Protein AF-A0A022QR16-F1 (afdb_monomer)

Structure (mmCIF, N/CA/C/O backbone):
data_AF-A0A022QR16-F1
#
_entry.id   AF-A0A022QR16-F1
#
loop_
_atom_site.group_PDB
_atom_site.id
_atom_site.type_symbol
_atom_site.label_atom_id
_atom_site.label_alt_id
_atom_site.label_comp_id
_atom_site.label_asym_id
_atom_site.label_entity_id
_atom_site.label_seq_id
_atom_site.pdbx_PDB_ins_code
_atom_site.Cartn_x
_atom_site.Cartn_y
_atom_site.Cartn_z
_atom_site.occupancy
_atom_site.B_iso_or_equiv
_atom_site.auth_seq_id
_atom_site.auth_comp_id
_atom_site.auth_asym_id
_atom_site.auth_atom_id
_atom_site.pdbx_PDB_model_num
ATOM 1 N N . MET A 1 1 ? -3.792 -46.312 -9.771 1.00 45.91 1 MET A N 1
ATOM 2 C CA . MET A 1 1 ? -2.551 -47.107 -9.646 1.00 45.91 1 MET A CA 1
ATOM 3 C C . MET A 1 1 ? -2.390 -47.925 -10.908 1.00 45.91 1 MET A C 1
ATOM 5 O O . MET A 1 1 ? -3.399 -48.420 -11.391 1.00 45.91 1 MET A O 1
ATOM 9 N N . ALA A 1 2 ? -1.139 -48.070 -11.354 1.00 32.94 2 ALA A N 1
ATOM 10 C CA . ALA A 1 2 ? -0.688 -48.790 -12.549 1.00 32.94 2 ALA A CA 1
ATOM 11 C C . ALA A 1 2 ? -0.943 -48.014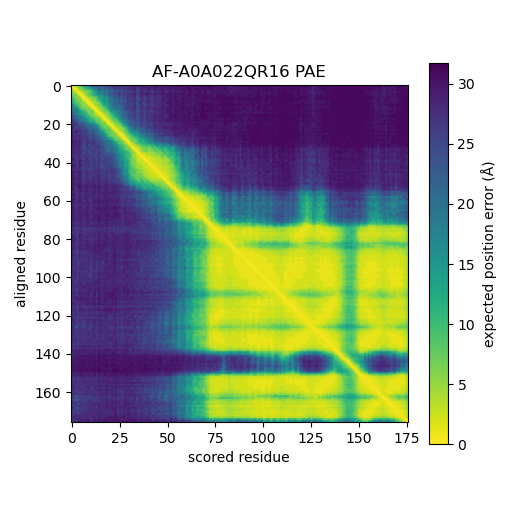 -13.871 1.00 32.94 2 ALA A C 1
ATOM 13 O O . ALA A 1 2 ? -1.994 -47.412 -14.036 1.00 32.94 2 ALA A O 1
ATOM 14 N N . CYS A 1 3 ? -0.006 -47.878 -14.811 1.00 37.59 3 CYS A N 1
ATOM 15 C CA . CYS A 1 3 ? 1.196 -48.672 -15.056 1.00 37.59 3 CYS A CA 1
ATOM 16 C C . CYS A 1 3 ? 2.357 -47.786 -15.530 1.00 37.59 3 CYS A C 1
ATOM 18 O O . CYS A 1 3 ? 2.254 -47.060 -16.516 1.00 37.59 3 CYS A O 1
ATOM 20 N N . TYR A 1 4 ? 3.480 -47.909 -14.828 1.00 40.81 4 TYR A N 1
ATOM 21 C CA . TYR A 1 4 ? 4.782 -47.317 -15.118 1.00 40.81 4 TYR A CA 1
ATOM 22 C C . TYR A 1 4 ? 5.634 -48.335 -15.902 1.00 40.81 4 TYR A C 1
ATOM 24 O O . TYR A 1 4 ? 6.745 -48.665 -15.506 1.00 40.81 4 TYR A O 1
ATOM 32 N N . GLU A 1 5 ? 5.096 -48.894 -16.992 1.00 45.62 5 GLU A N 1
ATOM 33 C CA . GLU A 1 5 ? 5.717 -50.019 -17.725 1.00 45.62 5 GLU A CA 1
ATOM 34 C C . GLU A 1 5 ? 5.792 -49.779 -19.242 1.00 45.62 5 GLU A C 1
ATOM 36 O O . GLU A 1 5 ? 5.557 -50.667 -20.053 1.00 45.62 5 GLU A O 1
ATOM 41 N N . SER A 1 6 ? 6.148 -48.559 -19.655 1.00 50.81 6 SER A N 1
ATOM 42 C CA . SER A 1 6 ? 6.262 -48.194 -21.081 1.00 50.81 6 SER A CA 1
ATOM 43 C C . SER A 1 6 ? 7.706 -48.077 -21.600 1.00 50.81 6 SER A C 1
ATOM 45 O O . SER A 1 6 ? 7.920 -47.498 -22.665 1.00 50.81 6 SER A O 1
ATOM 47 N N . VAL A 1 7 ? 8.714 -48.601 -20.890 1.00 47.22 7 VAL A N 1
ATOM 48 C CA . VAL A 1 7 ? 10.131 -48.423 -21.295 1.00 47.22 7 VAL A CA 1
ATOM 49 C C . VAL A 1 7 ? 10.903 -49.740 -21.479 1.00 47.22 7 VAL A C 1
ATOM 51 O O . VAL A 1 7 ? 12.027 -49.720 -21.964 1.00 47.22 7 VAL A O 1
ATOM 54 N N . VAL A 1 8 ? 10.304 -50.905 -21.200 1.00 44.53 8 VAL A N 1
ATOM 55 C CA . VAL A 1 8 ? 11.015 -52.204 -21.289 1.00 44.53 8 VAL A CA 1
ATOM 56 C C . VAL A 1 8 ? 10.704 -52.995 -22.575 1.00 44.53 8 VAL A C 1
ATOM 58 O O . VAL A 1 8 ? 11.471 -53.869 -22.957 1.00 44.53 8 VAL A O 1
ATOM 61 N N . ASN A 1 9 ? 9.680 -52.616 -23.349 1.00 42.66 9 ASN A N 1
ATOM 62 C CA . ASN A 1 9 ? 9.261 -53.356 -24.556 1.00 42.66 9 ASN A CA 1
ATOM 63 C C . ASN A 1 9 ? 9.801 -52.808 -25.895 1.00 42.66 9 ASN A C 1
ATOM 65 O O . ASN A 1 9 ? 9.165 -52.973 -26.930 1.00 42.66 9 ASN A O 1
ATOM 69 N N . LYS A 1 10 ? 10.979 -52.168 -25.910 1.00 45.69 10 LYS A N 1
ATOM 70 C CA . LYS A 1 10 ? 11.667 -51.762 -27.161 1.00 45.69 10 LYS A CA 1
ATOM 71 C C . LYS A 1 10 ? 13.041 -52.417 -27.374 1.00 45.69 10 LYS A C 1
ATOM 73 O O . LYS A 1 10 ? 13.798 -51.986 -28.233 1.00 45.69 10 LYS A O 1
ATOM 78 N N . LEU A 1 11 ? 13.357 -53.472 -26.620 1.00 41.75 11 LEU A N 1
ATOM 79 C CA . LEU A 1 11 ? 14.647 -54.181 -26.660 1.00 41.75 11 LEU A CA 1
ATOM 80 C C . LEU A 1 11 ? 14.587 -55.559 -27.351 1.00 41.75 11 LEU A C 1
ATOM 82 O O . LEU A 1 11 ? 15.388 -56.436 -27.043 1.00 41.75 11 LEU A O 1
ATOM 86 N N . GLN A 1 12 ? 13.656 -55.769 -28.288 1.00 42.75 12 GLN A N 1
ATOM 87 C CA . GLN A 1 12 ? 13.460 -57.076 -28.937 1.00 42.75 12 GLN A CA 1
ATOM 88 C C . GLN A 1 12 ? 13.365 -57.048 -30.470 1.00 42.75 12 GLN A C 1
ATOM 90 O O . GLN A 1 12 ? 12.695 -57.880 -31.067 1.00 42.75 12 GLN A O 1
ATOM 95 N N . GLU A 1 13 ? 14.117 -56.163 -31.123 1.00 44.25 13 GLU A N 1
ATOM 96 C CA . GLU A 1 13 ? 14.414 -56.292 -32.558 1.00 44.25 13 GLU A CA 1
ATOM 97 C C . GLU A 1 13 ? 15.933 -56.293 -32.773 1.00 44.25 13 GLU A C 1
ATOM 99 O O . GLU A 1 13 ? 16.526 -55.332 -33.254 1.00 44.25 13 GLU A O 1
ATOM 104 N N . MET A 1 14 ? 16.585 -57.382 -32.353 1.00 38.03 14 MET A N 1
ATOM 105 C CA . MET A 1 14 ? 17.924 -57.738 -32.827 1.00 38.03 14 MET A CA 1
ATOM 106 C C . MET A 1 14 ? 17.834 -59.066 -33.577 1.00 38.03 14 MET A C 1
ATOM 108 O O . MET A 1 14 ? 17.651 -60.119 -32.967 1.00 38.03 14 MET A O 1
ATOM 112 N N . GLU A 1 15 ? 17.952 -59.006 -34.903 1.00 46.53 15 GLU A N 1
ATOM 113 C CA . GLU A 1 15 ? 18.183 -60.176 -35.752 1.00 46.53 15 GLU A CA 1
ATOM 114 C C . GLU A 1 15 ? 19.643 -60.657 -35.622 1.00 46.53 15 GLU A C 1
ATOM 116 O O . GLU A 1 15 ? 20.555 -59.833 -35.488 1.00 46.53 15 GLU A O 1
ATOM 121 N N . PRO A 1 16 ? 19.909 -61.977 -35.657 1.00 39.84 16 PRO A N 1
ATOM 122 C CA . PRO A 1 16 ? 21.255 -62.501 -35.486 1.00 39.84 16 PRO A CA 1
ATOM 123 C C . PRO A 1 16 ? 22.048 -62.585 -36.801 1.00 39.84 16 PRO A C 1
ATOM 125 O O . PRO A 1 16 ? 21.608 -63.150 -37.796 1.00 39.84 16 PRO A O 1
ATOM 128 N N . LEU A 1 17 ? 23.272 -62.057 -36.719 1.00 36.81 17 LEU A N 1
ATOM 129 C CA . LEU A 1 17 ? 24.540 -62.487 -37.329 1.00 36.81 17 LEU A CA 1
ATOM 130 C C . LEU A 1 17 ? 24.491 -63.34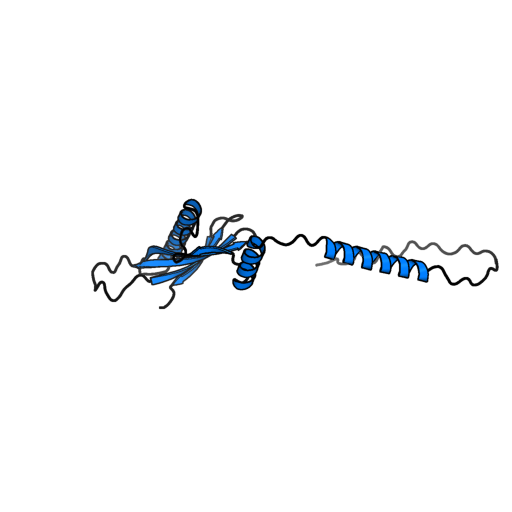0 -38.614 1.00 36.81 17 LEU A C 1
ATOM 132 O O . LEU A 1 17 ? 24.323 -64.559 -38.577 1.00 36.81 17 LEU A O 1
ATOM 136 N N . SER A 1 18 ? 24.865 -62.706 -39.730 1.00 45.72 18 SER A N 1
ATOM 137 C CA . SER A 1 18 ? 25.417 -63.374 -40.913 1.00 45.72 18 SER A CA 1
ATOM 138 C C . SER A 1 18 ? 26.947 -63.323 -40.873 1.00 45.72 18 SER A C 1
ATOM 140 O O . SER A 1 18 ? 27.554 -62.256 -40.977 1.00 45.72 18 SER A O 1
ATOM 142 N N . ASN A 1 19 ? 27.564 -64.496 -40.756 1.00 40.88 19 ASN A N 1
ATOM 143 C CA . ASN A 1 19 ? 29.002 -64.716 -40.887 1.00 40.88 19 ASN A CA 1
ATOM 144 C C . ASN A 1 19 ? 29.449 -64.506 -42.343 1.00 40.88 19 ASN A C 1
ATOM 146 O O . ASN A 1 19 ? 28.767 -64.991 -43.242 1.00 40.88 19 ASN A O 1
ATOM 150 N N . ASN A 1 20 ? 30.602 -63.859 -42.570 1.00 37.84 20 ASN A N 1
ATOM 151 C CA . ASN A 1 20 ? 31.685 -64.406 -43.404 1.00 37.84 20 ASN A CA 1
ATOM 152 C C . ASN A 1 20 ? 32.914 -63.478 -43.527 1.00 37.84 20 ASN A C 1
ATOM 154 O O . ASN A 1 20 ? 32.814 -62.302 -43.853 1.00 37.84 20 ASN A O 1
ATOM 158 N N . CYS A 1 21 ? 34.072 -64.125 -43.356 1.00 31.44 21 CYS A N 1
ATOM 159 C CA . CYS A 1 21 ? 35.349 -63.928 -44.054 1.00 31.44 21 CYS A CA 1
ATOM 160 C C . CYS A 1 21 ? 36.204 -62.669 -43.802 1.00 31.44 21 CYS A C 1
ATOM 162 O O . CYS A 1 21 ? 36.099 -61.646 -44.463 1.00 31.44 21 CYS A O 1
ATOM 164 N N . ALA A 1 22 ? 37.182 -62.870 -42.910 1.00 38.69 22 ALA A N 1
ATOM 165 C CA . ALA A 1 22 ? 38.617 -62.620 -43.091 1.00 38.69 22 ALA A CA 1
ATOM 166 C C . ALA A 1 22 ? 39.062 -61.531 -44.093 1.00 38.69 22 ALA A C 1
ATOM 168 O O . ALA A 1 22 ? 39.179 -61.767 -45.293 1.00 38.69 22 ALA A O 1
ATOM 169 N N . GLY A 1 23 ? 39.517 -60.406 -43.541 1.00 34.25 23 GLY A N 1
ATOM 170 C CA . GLY A 1 23 ? 40.408 -59.457 -44.202 1.00 34.25 23 GLY A CA 1
ATOM 171 C C . GLY A 1 23 ? 41.248 -58.727 -43.156 1.00 34.25 23 GLY A C 1
ATOM 172 O O . GLY A 1 23 ? 40.725 -57.942 -42.374 1.00 34.25 23 GLY A O 1
ATOM 173 N N . ARG A 1 24 ? 42.552 -59.023 -43.105 1.00 41.72 24 ARG A N 1
ATOM 174 C CA . ARG A 1 24 ? 43.561 -58.247 -42.361 1.00 41.72 24 ARG A CA 1
ATOM 175 C C . ARG A 1 24 ? 43.478 -56.770 -42.758 1.00 41.72 24 ARG A C 1
ATOM 177 O O . ARG A 1 24 ? 43.522 -56.513 -43.955 1.00 41.72 24 ARG A O 1
ATOM 184 N N . MET A 1 25 ? 43.542 -55.842 -41.798 1.00 31.86 25 MET A N 1
ATOM 185 C CA . MET A 1 25 ? 44.295 -54.585 -41.948 1.00 31.86 25 MET A CA 1
ATOM 186 C C . MET A 1 25 ? 44.459 -53.836 -40.610 1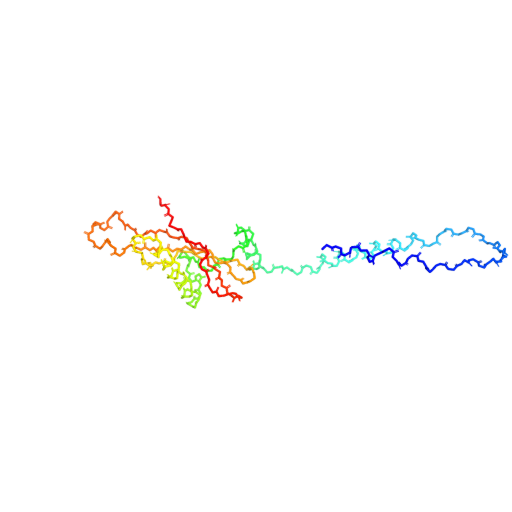.00 31.86 25 MET A C 1
ATOM 188 O O . MET A 1 25 ? 43.494 -53.405 -39.998 1.00 31.86 25 MET A O 1
ATOM 192 N N . ASN A 1 26 ? 45.722 -53.765 -40.183 1.00 37.41 26 ASN A N 1
ATOM 193 C CA . ASN A 1 26 ? 46.460 -52.673 -39.538 1.00 37.41 26 ASN A CA 1
ATOM 194 C C . ASN A 1 26 ? 45.785 -51.735 -38.516 1.00 37.41 26 ASN A C 1
ATOM 196 O O . ASN A 1 26 ? 44.825 -51.024 -38.792 1.00 37.41 26 ASN A O 1
ATOM 200 N N . LEU A 1 27 ? 46.459 -51.648 -37.362 1.00 43.44 27 LEU A N 1
ATOM 201 C CA . LEU A 1 27 ? 46.449 -50.526 -36.424 1.00 43.44 27 LEU A CA 1
ATOM 202 C C . LEU A 1 27 ? 46.547 -49.179 -37.166 1.00 43.44 27 LEU A C 1
ATOM 204 O O . LEU A 1 27 ? 47.537 -48.929 -37.851 1.00 43.44 27 LEU A O 1
ATOM 208 N N . THR A 1 28 ? 45.591 -48.287 -36.918 1.00 37.59 28 THR A N 1
ATOM 209 C CA . THR A 1 28 ? 45.809 -46.837 -37.004 1.00 37.59 28 THR A CA 1
ATOM 210 C C . THR A 1 28 ? 44.962 -46.187 -35.919 1.00 37.59 28 THR A C 1
ATOM 212 O O . THR A 1 28 ? 43.747 -46.056 -36.039 1.00 37.59 28 THR A O 1
ATOM 215 N N . VAL A 1 29 ? 45.611 -45.878 -34.800 1.00 49.31 29 VAL A N 1
ATOM 216 C CA . VAL A 1 29 ? 45.127 -44.881 -33.846 1.00 49.31 29 VAL A CA 1
ATOM 217 C C . VAL A 1 29 ? 45.441 -43.522 -34.477 1.00 49.31 29 VAL A C 1
ATOM 219 O O . VAL A 1 29 ? 46.519 -43.390 -35.043 1.00 49.31 29 VAL A O 1
ATOM 222 N N . GLU A 1 30 ? 44.508 -42.571 -34.363 1.00 53.19 30 GLU A N 1
ATOM 223 C CA . GLU A 1 30 ? 44.530 -41.155 -34.809 1.00 53.19 30 GLU A CA 1
ATOM 224 C C . GLU A 1 30 ? 43.528 -40.853 -35.936 1.00 53.19 30 GLU A C 1
ATOM 226 O O . GLU A 1 30 ? 43.742 -41.184 -37.101 1.00 53.19 30 GLU A O 1
ATOM 231 N N . PRO A 1 31 ? 42.358 -40.293 -35.554 1.00 47.88 31 PRO A N 1
ATOM 232 C CA . PRO A 1 31 ? 42.183 -38.841 -35.710 1.00 47.88 31 PRO A CA 1
ATOM 233 C C . PRO A 1 31 ? 41.364 -38.181 -34.573 1.00 47.88 31 PRO A C 1
ATOM 235 O O . PRO A 1 31 ? 40.635 -37.214 -34.800 1.00 47.88 31 PRO A O 1
ATOM 238 N N . ALA A 1 32 ? 41.396 -38.732 -33.353 1.00 51.25 32 ALA A N 1
ATOM 239 C CA . ALA A 1 32 ? 40.557 -38.256 -32.242 1.00 51.25 32 ALA A CA 1
ATOM 240 C C . ALA A 1 32 ? 41.142 -37.045 -31.484 1.00 51.25 32 ALA A C 1
ATOM 242 O O . ALA A 1 32 ? 40.385 -36.262 -30.911 1.00 51.25 32 ALA A O 1
ATOM 243 N N . VAL A 1 33 ? 42.469 -36.871 -31.490 1.00 49.38 33 VAL A N 1
ATOM 244 C CA . VAL A 1 33 ? 43.154 -35.810 -30.725 1.00 49.38 33 VAL A CA 1
ATOM 245 C C . VAL A 1 33 ? 42.989 -34.443 -31.400 1.00 49.38 33 VAL A C 1
ATOM 247 O O . VAL A 1 33 ? 42.587 -33.481 -30.747 1.00 49.38 33 VAL A O 1
ATOM 250 N N . ASP A 1 34 ? 43.144 -34.377 -32.725 1.00 52.78 34 ASP A N 1
ATOM 251 C CA . ASP A 1 34 ? 42.994 -33.129 -33.492 1.00 52.78 34 ASP A CA 1
ATOM 252 C C . ASP A 1 34 ? 41.570 -32.548 -33.432 1.00 52.78 34 ASP A C 1
ATOM 254 O O . ASP A 1 34 ? 41.370 -31.330 -33.444 1.00 52.78 34 ASP A O 1
ATOM 258 N N . GLN A 1 35 ? 40.556 -33.412 -33.321 1.00 54.03 35 GLN A N 1
ATOM 259 C CA . GLN A 1 35 ? 39.155 -32.992 -33.215 1.00 54.03 35 GLN A CA 1
ATOM 260 C C . GLN A 1 35 ? 38.819 -32.410 -31.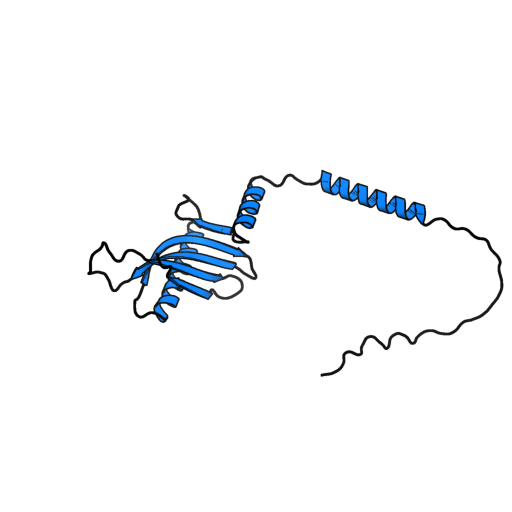833 1.00 54.03 35 GLN A C 1
ATOM 262 O O . GLN A 1 35 ? 38.027 -31.468 -31.740 1.00 54.03 35 GLN A O 1
ATOM 267 N N . LEU A 1 36 ? 39.454 -32.917 -30.770 1.00 55.47 36 LEU A N 1
ATOM 268 C CA . LEU A 1 36 ? 39.331 -32.392 -29.406 1.00 55.47 36 LEU A CA 1
ATOM 269 C C . LEU A 1 36 ? 40.023 -31.030 -29.264 1.00 55.47 36 LEU A C 1
ATOM 271 O O . LEU A 1 36 ? 39.423 -30.093 -28.733 1.00 55.47 36 LEU A O 1
ATOM 275 N N . GLU A 1 37 ? 41.226 -30.870 -29.819 1.00 58.28 37 GLU A N 1
ATOM 276 C CA . GLU A 1 37 ? 41.933 -29.584 -29.792 1.00 58.28 37 GLU A CA 1
ATOM 277 C C . GLU A 1 37 ? 41.212 -28.491 -30.596 1.00 58.28 37 GLU A C 1
ATOM 279 O O . GLU A 1 37 ? 41.152 -27.329 -30.175 1.00 58.28 37 GLU A O 1
ATOM 284 N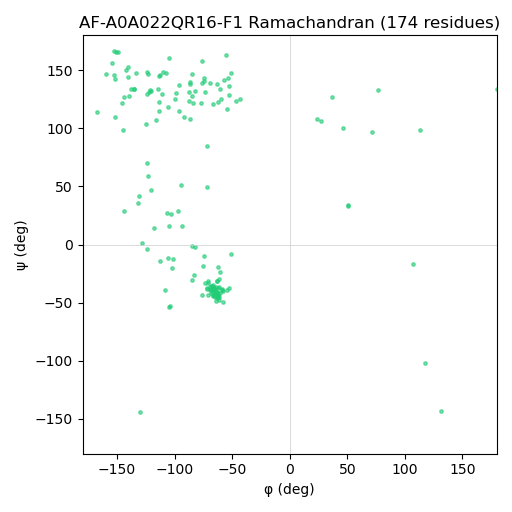 N . ALA A 1 38 ? 40.624 -28.843 -31.744 1.00 63.94 38 ALA A N 1
ATOM 285 C CA . ALA A 1 38 ? 39.831 -27.914 -32.545 1.00 63.94 38 ALA A CA 1
ATOM 286 C C . ALA A 1 38 ? 38.535 -27.489 -31.828 1.00 63.94 38 ALA A C 1
ATOM 288 O O . ALA A 1 38 ? 38.136 -26.322 -31.916 1.00 63.94 38 ALA A O 1
ATOM 289 N N . ALA A 1 39 ? 37.892 -28.401 -31.091 1.00 62.94 39 ALA A N 1
ATOM 290 C CA . ALA A 1 39 ? 36.705 -28.103 -30.291 1.00 62.94 39 ALA A CA 1
ATOM 291 C C . ALA A 1 39 ? 37.028 -27.199 -29.087 1.00 62.94 39 ALA A C 1
ATOM 293 O O . ALA A 1 39 ? 36.305 -26.232 -28.832 1.00 62.94 39 ALA A O 1
ATOM 294 N N . GLU A 1 40 ? 38.143 -27.439 -28.390 1.00 66.88 40 GLU A N 1
ATOM 295 C CA . GLU A 1 40 ? 38.590 -26.573 -27.293 1.00 66.88 40 GLU A CA 1
ATOM 296 C C . GLU A 1 40 ? 38.972 -25.170 -27.768 1.00 66.88 40 GLU A C 1
ATOM 298 O O . GLU A 1 40 ? 38.611 -24.179 -27.126 1.00 66.88 40 GLU A O 1
ATOM 303 N N . LYS A 1 41 ? 39.668 -25.058 -28.907 1.00 68.38 41 LYS A N 1
ATOM 304 C CA . LYS A 1 41 ? 40.013 -23.757 -29.499 1.00 68.38 41 LYS A CA 1
ATOM 305 C C . LYS A 1 41 ? 38.761 -22.977 -29.892 1.00 68.38 41 LYS A C 1
ATOM 307 O O . LYS A 1 41 ? 38.692 -21.789 -29.591 1.00 68.38 41 LYS A O 1
ATOM 312 N N . LYS A 1 42 ? 37.747 -23.633 -30.473 1.00 68.12 42 LYS A N 1
ATOM 313 C CA . LYS A 1 42 ? 36.449 -23.004 -30.778 1.00 68.12 42 LYS A CA 1
ATOM 314 C C . LYS A 1 42 ? 35.729 -22.524 -29.518 1.00 68.12 42 LYS A C 1
ATOM 316 O O . LYS A 1 42 ? 35.270 -21.389 -29.495 1.00 68.12 42 LYS A O 1
ATOM 321 N N . LYS A 1 43 ? 35.705 -23.328 -28.450 1.00 68.25 43 LYS A N 1
ATOM 322 C CA . LYS A 1 43 ? 35.067 -22.954 -27.176 1.00 68.25 43 LYS A CA 1
ATOM 323 C C . LYS A 1 43 ? 35.772 -21.771 -26.499 1.00 68.25 43 LYS A C 1
ATOM 325 O O . LYS A 1 43 ? 35.110 -20.855 -26.018 1.00 68.25 43 LYS A O 1
ATOM 330 N N . LYS A 1 44 ? 37.111 -21.741 -26.529 1.00 70.44 44 LYS A N 1
ATOM 331 C CA . LYS A 1 44 ? 37.916 -20.610 -26.031 1.00 70.44 44 LYS A CA 1
ATOM 332 C C . LYS A 1 44 ? 37.711 -19.342 -26.868 1.00 70.44 44 LYS A C 1
ATOM 334 O O . LYS A 1 44 ? 37.657 -18.253 -26.300 1.00 70.44 44 LYS A O 1
ATOM 339 N N . LEU A 1 45 ? 37.564 -19.472 -28.190 1.00 64.19 45 LEU A N 1
ATOM 340 C CA . LEU A 1 45 ? 37.249 -18.346 -29.076 1.00 64.19 45 LEU A CA 1
ATOM 341 C C . LEU A 1 45 ? 35.843 -17.791 -28.795 1.00 64.19 45 LEU A C 1
ATOM 343 O O . LEU A 1 45 ? 35.680 -16.583 -28.658 1.00 64.19 45 LEU A O 1
ATOM 347 N N . GLU A 1 46 ? 34.852 -18.668 -28.623 1.00 61.56 46 GLU A N 1
ATOM 348 C CA . GLU A 1 46 ? 33.459 -18.294 -28.356 1.00 61.56 46 GLU A CA 1
ATOM 349 C C . GLU A 1 46 ? 33.292 -17.636 -26.971 1.00 61.56 46 GLU A C 1
ATOM 351 O O . GLU A 1 46 ? 32.559 -16.657 -26.817 1.00 61.56 46 GLU A O 1
ATOM 356 N N . GLU A 1 47 ? 34.014 -18.109 -25.949 1.00 60.38 47 GLU A N 1
ATOM 357 C CA . GLU A 1 47 ? 34.066 -17.456 -24.634 1.00 60.38 47 GLU A CA 1
ATOM 358 C C . GLU A 1 47 ? 34.786 -16.099 -24.675 1.00 60.38 47 GLU A C 1
ATOM 360 O O . GLU A 1 47 ? 34.378 -15.160 -23.982 1.00 60.38 47 GLU A O 1
ATOM 365 N N . ALA A 1 48 ? 35.831 -15.963 -25.496 1.00 59.19 48 ALA A N 1
ATOM 366 C CA . ALA A 1 48 ? 36.529 -14.695 -25.693 1.00 59.19 48 ALA A CA 1
ATOM 367 C C . ALA A 1 48 ? 35.657 -13.672 -26.442 1.00 59.19 48 ALA A C 1
ATOM 369 O O . ALA A 1 48 ? 35.633 -12.499 -26.063 1.00 59.19 48 ALA A O 1
ATOM 370 N N . GLU A 1 49 ? 34.881 -14.104 -27.439 1.00 56.22 49 GLU A N 1
ATOM 371 C CA . GLU A 1 49 ? 33.917 -13.254 -28.145 1.00 56.22 49 GLU A CA 1
ATOM 372 C C . GLU A 1 49 ? 32.731 -12.854 -27.258 1.00 56.22 49 GLU A C 1
ATOM 374 O O . GLU A 1 49 ? 32.344 -11.683 -27.254 1.00 56.22 49 GLU A O 1
ATOM 379 N N . LYS A 1 50 ? 32.211 -13.761 -26.415 1.00 57.34 50 LYS A N 1
ATOM 380 C CA . LYS A 1 50 ? 31.185 -13.431 -25.402 1.00 57.34 50 LYS A CA 1
ATOM 381 C C . LYS A 1 50 ? 31.680 -12.397 -24.386 1.00 57.34 50 LYS A C 1
ATOM 383 O O . LYS A 1 50 ? 30.910 -11.526 -23.983 1.00 57.34 50 LYS A O 1
ATOM 388 N N . LYS A 1 51 ? 32.962 -12.442 -23.998 1.00 57.31 51 LYS A N 1
ATOM 389 C CA . LYS A 1 51 ? 33.581 -11.424 -23.126 1.00 57.31 51 LYS A CA 1
ATOM 390 C C . LYS A 1 51 ? 33.789 -10.086 -23.841 1.00 57.31 51 LYS A C 1
ATOM 392 O O . LYS A 1 51 ? 33.582 -9.049 -23.216 1.00 57.31 51 LYS A O 1
ATOM 397 N N . LYS A 1 52 ? 34.145 -10.093 -25.132 1.00 54.34 52 LYS A N 1
ATOM 398 C CA . LYS A 1 52 ? 34.328 -8.874 -25.945 1.00 54.34 52 LYS A CA 1
ATOM 399 C C . LYS A 1 52 ? 33.014 -8.154 -26.270 1.00 54.34 52 LYS A C 1
ATOM 401 O O . LYS A 1 52 ? 33.010 -6.933 -26.351 1.00 54.34 52 LYS A O 1
ATOM 406 N N . ASN A 1 53 ? 31.907 -8.887 -26.402 1.00 48.47 53 ASN A N 1
ATOM 407 C CA . ASN A 1 53 ? 30.582 -8.339 -26.724 1.00 48.47 53 ASN A CA 1
ATOM 408 C C . ASN A 1 53 ? 29.704 -8.028 -25.503 1.00 48.47 53 ASN A C 1
ATOM 410 O O . ASN A 1 53 ? 28.491 -7.834 -25.640 1.00 48.47 53 ASN A O 1
ATOM 414 N N . ARG A 1 54 ? 30.283 -7.949 -24.299 1.00 51.28 54 ARG A N 1
ATOM 415 C CA . ARG A 1 54 ? 29.546 -7.520 -23.109 1.00 51.28 54 ARG A CA 1
ATOM 416 C C . ARG A 1 54 ? 29.274 -6.019 -23.211 1.00 51.28 54 ARG A C 1
ATOM 418 O O . ARG A 1 54 ? 30.038 -5.211 -22.695 1.00 51.28 54 ARG A O 1
ATOM 425 N N . LYS A 1 55 ? 28.186 -5.660 -23.903 1.00 66.50 55 LYS A N 1
ATOM 426 C CA . LYS A 1 55 ? 27.650 -4.294 -23.944 1.00 66.50 55 LYS A CA 1
ATOM 427 C C . LYS A 1 55 ? 27.608 -3.771 -22.512 1.00 66.50 55 LYS A C 1
ATOM 429 O O . LYS A 1 55 ? 27.037 -4.432 -21.639 1.00 66.50 55 LYS A O 1
ATOM 434 N N . GLU A 1 56 ? 28.261 -2.639 -22.266 1.00 66.69 56 GLU A N 1
ATOM 435 C CA . GLU A 1 56 ? 28.230 -2.008 -20.954 1.00 66.69 56 GLU A CA 1
ATOM 436 C C . GLU A 1 56 ? 26.776 -1.787 -20.559 1.00 66.69 56 GLU A C 1
ATOM 438 O O . GLU A 1 56 ? 26.016 -1.095 -21.235 1.00 66.69 56 GLU A O 1
ATOM 443 N N . ILE A 1 57 ? 26.376 -2.448 -19.475 1.00 67.44 57 ILE A N 1
ATOM 444 C CA . ILE A 1 57 ? 25.045 -2.287 -18.913 1.00 67.44 57 ILE A CA 1
ATOM 445 C C . ILE A 1 57 ? 24.932 -0.814 -18.493 1.00 67.44 57 ILE A C 1
ATOM 447 O O . ILE A 1 57 ? 25.761 -0.373 -17.686 1.00 67.44 57 ILE A O 1
ATOM 451 N N . PRO A 1 58 ? 23.947 -0.054 -19.008 1.00 74.75 58 PRO A N 1
ATOM 452 C CA . PRO A 1 58 ? 23.783 1.353 -18.666 1.00 74.75 58 PRO A CA 1
ATOM 453 C C . PRO A 1 58 ? 23.713 1.544 -17.148 1.00 74.75 58 PRO A C 1
ATOM 455 O O . PRO A 1 58 ? 23.102 0.730 -16.452 1.00 74.75 58 PRO A O 1
ATOM 458 N N . GLU A 1 59 ? 24.284 2.627 -16.616 1.00 74.88 59 GLU A N 1
ATOM 459 C CA . GLU A 1 59 ? 24.287 2.884 -15.164 1.00 74.88 59 GLU A CA 1
ATOM 460 C C . GLU A 1 59 ? 22.892 2.825 -14.533 1.00 74.88 59 GLU A C 1
ATOM 462 O O . GLU A 1 59 ? 22.726 2.287 -13.440 1.00 74.88 59 GLU A O 1
ATOM 467 N N . ARG A 1 60 ? 21.866 3.305 -15.246 1.00 62.28 60 ARG A N 1
ATOM 468 C CA . ARG A 1 60 ? 20.469 3.228 -14.792 1.00 62.28 60 ARG A CA 1
ATOM 469 C C . ARG A 1 60 ? 20.027 1.788 -14.532 1.00 62.28 60 ARG A C 1
ATOM 471 O O . ARG A 1 60 ? 19.369 1.519 -13.533 1.00 62.28 60 ARG A O 1
ATOM 478 N N . VAL A 1 61 ? 20.437 0.857 -15.391 1.00 65.75 61 VAL A N 1
ATOM 479 C CA . VAL A 1 61 ? 20.131 -0.569 -15.247 1.00 65.75 61 VAL A CA 1
ATOM 480 C C . VAL A 1 61 ? 20.933 -1.171 -14.093 1.00 65.75 61 VAL A C 1
ATOM 482 O O . VAL A 1 61 ? 20.370 -1.932 -13.313 1.00 65.75 61 VAL A O 1
ATOM 485 N N . LYS A 1 62 ? 22.201 -0.774 -13.901 1.00 72.19 62 LYS A N 1
ATOM 486 C CA . LYS A 1 62 ? 22.997 -1.187 -12.728 1.00 72.19 62 LYS A CA 1
ATOM 487 C C . LYS A 1 62 ? 22.355 -0.734 -11.412 1.00 72.19 62 LYS A C 1
ATOM 489 O O . LYS A 1 62 ? 22.293 -1.525 -10.476 1.00 72.19 62 LYS A O 1
ATOM 494 N N . LYS A 1 63 ? 21.833 0.497 -11.349 1.00 69.31 63 LYS A N 1
ATOM 495 C CA . LYS A 1 63 ? 21.141 1.036 -10.165 1.00 69.31 63 LYS A CA 1
ATOM 496 C C . LYS A 1 63 ? 19.849 0.274 -9.864 1.00 69.31 63 LYS A C 1
ATOM 498 O O . LYS A 1 63 ? 19.616 -0.083 -8.714 1.00 69.31 63 LYS A O 1
ATOM 503 N N . ILE A 1 64 ? 19.052 -0.030 -10.891 1.00 61.62 64 ILE A N 1
ATOM 504 C CA . ILE A 1 64 ? 17.838 -0.848 -10.746 1.00 61.62 64 ILE A CA 1
ATOM 505 C C . ILE A 1 64 ? 18.197 -2.258 -10.266 1.00 61.62 64 ILE A C 1
ATOM 507 O O . ILE A 1 64 ? 17.577 -2.743 -9.331 1.00 61.62 64 ILE A O 1
ATOM 511 N N . PHE A 1 65 ? 19.230 -2.889 -10.831 1.00 61.16 65 PHE A N 1
ATOM 512 C CA . PHE A 1 65 ? 19.699 -4.211 -10.396 1.00 61.16 65 PHE A CA 1
ATOM 513 C C . PHE A 1 65 ? 20.231 -4.217 -8.959 1.00 61.16 65 PHE A C 1
ATOM 515 O O . PHE A 1 65 ? 19.955 -5.144 -8.206 1.00 61.16 65 PHE A O 1
ATOM 522 N N . ALA A 1 66 ? 20.982 -3.191 -8.557 1.00 65.75 66 ALA A N 1
ATOM 523 C CA . ALA A 1 66 ? 21.466 -3.068 -7.186 1.00 65.75 66 ALA A CA 1
ATOM 524 C C . ALA A 1 66 ? 20.302 -2.911 -6.196 1.00 65.75 66 ALA A C 1
ATOM 526 O O . ALA A 1 66 ? 20.279 -3.569 -5.161 1.00 65.75 66 ALA A O 1
ATOM 527 N N . MET A 1 67 ? 19.304 -2.100 -6.552 1.00 59.06 67 MET A N 1
ATOM 528 C CA . MET A 1 67 ? 18.077 -1.925 -5.776 1.00 59.06 67 MET A CA 1
ATOM 529 C C . MET A 1 67 ? 17.239 -3.211 -5.728 1.00 59.06 67 MET A C 1
ATOM 531 O O . MET A 1 67 ? 16.706 -3.561 -4.679 1.00 59.06 67 MET A O 1
ATOM 535 N N . TRP A 1 68 ? 17.193 -3.956 -6.836 1.00 59.06 68 TRP A N 1
ATOM 536 C CA . TRP A 1 68 ? 16.535 -5.257 -6.941 1.00 59.06 68 TRP A CA 1
ATOM 537 C C . TRP A 1 68 ? 17.176 -6.298 -6.012 1.00 59.06 68 TRP A C 1
ATOM 539 O O . TRP A 1 68 ? 16.468 -6.987 -5.276 1.00 59.06 68 TRP A O 1
ATOM 549 N N . ASN A 1 69 ? 18.513 -6.350 -5.988 1.00 60.75 69 ASN A N 1
ATOM 550 C CA . ASN A 1 69 ? 19.285 -7.228 -5.107 1.00 60.75 69 ASN A CA 1
ATOM 551 C C . ASN A 1 69 ? 19.169 -6.827 -3.628 1.00 60.75 69 ASN A C 1
ATOM 553 O O . ASN A 1 69 ? 19.137 -7.700 -2.765 1.00 60.75 69 ASN A O 1
ATOM 557 N N . ALA A 1 70 ? 19.093 -5.528 -3.325 1.00 62.72 70 ALA A N 1
ATOM 558 C CA . ALA A 1 70 ? 18.980 -5.031 -1.954 1.00 62.72 70 ALA A CA 1
ATOM 559 C C . ALA A 1 70 ? 17.603 -5.309 -1.323 1.00 62.72 70 ALA A C 1
ATOM 561 O O . ALA A 1 70 ? 17.524 -5.576 -0.128 1.00 62.72 70 ALA A O 1
ATOM 562 N N . ASN A 1 71 ? 16.531 -5.301 -2.121 1.00 59.69 71 ASN A N 1
ATOM 563 C CA . ASN A 1 71 ? 15.154 -5.478 -1.648 1.00 59.69 71 ASN A CA 1
ATOM 564 C C . ASN A 1 71 ? 14.587 -6.883 -1.913 1.00 59.69 71 ASN A C 1
ATOM 566 O O . ASN A 1 71 ? 13.375 -7.043 -2.054 1.00 59.69 71 ASN A O 1
ATOM 570 N N . ALA A 1 72 ? 15.445 -7.904 -2.015 1.00 68.25 72 ALA A N 1
ATOM 571 C CA . ALA A 1 72 ? 15.034 -9.301 -2.199 1.00 68.25 72 ALA A CA 1
ATOM 572 C C . ALA A 1 72 ? 14.022 -9.519 -3.347 1.00 68.25 72 ALA A C 1
ATOM 574 O O . ALA A 1 72 ? 13.133 -10.362 -3.253 1.00 68.25 72 ALA A O 1
ATOM 575 N N . GLY A 1 73 ? 14.128 -8.743 -4.428 1.00 78.50 73 GLY A N 1
ATOM 576 C CA . GLY A 1 73 ? 13.218 -8.850 -5.564 1.00 78.50 73 GLY A CA 1
ATOM 577 C C . GLY A 1 73 ? 12.196 -7.716 -5.705 1.00 78.50 73 GLY A C 1
ATOM 578 O O . GLY A 1 73 ? 11.649 -7.546 -6.794 1.00 78.50 73 GLY A O 1
ATOM 579 N N . PHE A 1 74 ? 11.959 -6.924 -4.655 1.00 83.62 74 PHE A N 1
ATOM 580 C CA . PHE A 1 74 ? 10.947 -5.866 -4.663 1.00 83.62 74 PHE A CA 1
ATOM 581 C C . PHE A 1 74 ? 11.464 -4.559 -5.284 1.00 83.62 74 PHE A C 1
ATOM 583 O O . PHE A 1 74 ? 12.414 -3.938 -4.805 1.00 83.62 74 PHE A O 1
ATOM 590 N N . LEU A 1 75 ? 10.791 -4.099 -6.335 1.00 89.44 75 LEU A N 1
ATOM 591 C CA . LEU A 1 75 ? 10.997 -2.797 -6.956 1.00 89.44 75 LEU A CA 1
ATOM 592 C C . LEU A 1 75 ? 10.180 -1.733 -6.207 1.00 89.44 75 LEU A C 1
ATOM 594 O O . LEU A 1 75 ? 8.977 -1.921 -6.027 1.00 89.44 75 LEU A O 1
ATOM 598 N N . PRO A 1 76 ? 10.778 -0.613 -5.772 1.00 90.81 76 PRO A N 1
ATOM 599 C CA . PRO A 1 76 ? 10.021 0.469 -5.163 1.00 90.81 76 PRO A CA 1
ATOM 600 C C . PRO A 1 76 ? 9.041 1.059 -6.175 1.00 90.81 76 PRO A C 1
ATOM 602 O O . PRO A 1 76 ? 9.374 1.256 -7.343 1.00 90.81 76 PRO A O 1
ATOM 605 N N . MET A 1 77 ? 7.833 1.333 -5.696 1.00 94.06 77 MET A N 1
ATOM 606 C CA . MET A 1 77 ? 6.778 1.992 -6.460 1.00 94.06 77 MET A CA 1
ATOM 607 C C . MET A 1 77 ? 6.538 3.411 -5.971 1.00 94.06 77 MET A C 1
ATOM 609 O O . MET A 1 77 ? 6.269 4.277 -6.787 1.00 94.06 77 MET A O 1
ATOM 613 N N . TYR A 1 78 ? 6.597 3.625 -4.657 1.00 95.81 78 TYR A N 1
ATOM 614 C CA . TYR A 1 78 ? 6.322 4.901 -4.010 1.00 95.81 78 TYR A CA 1
ATOM 615 C C . TYR A 1 78 ? 7.113 4.994 -2.709 1.00 95.81 78 TYR A C 1
ATOM 617 O O . TYR A 1 78 ? 7.250 4.008 -1.980 1.00 95.81 78 TYR A O 1
ATOM 625 N N . ASP A 1 79 ? 7.606 6.186 -2.416 1.00 95.00 79 ASP A N 1
ATOM 626 C CA . ASP A 1 79 ? 8.218 6.531 -1.141 1.00 95.00 79 ASP A CA 1
ATOM 627 C C . ASP A 1 79 ? 7.872 7.990 -0.844 1.00 95.00 79 ASP A C 1
ATOM 629 O O . ASP A 1 79 ? 8.143 8.865 -1.672 1.00 95.00 79 ASP A O 1
ATOM 633 N N . ARG A 1 80 ? 7.225 8.238 0.297 1.00 93.19 80 ARG A N 1
ATOM 634 C CA . ARG A 1 80 ? 6.769 9.574 0.691 1.00 93.19 80 ARG A CA 1
ATOM 635 C C . ARG A 1 80 ? 7.928 10.548 0.884 1.00 93.19 80 ARG A C 1
ATOM 637 O O . ARG A 1 80 ? 7.778 11.734 0.608 1.00 93.19 80 ARG A O 1
ATOM 644 N N . ASP A 1 81 ? 9.084 10.047 1.309 1.00 93.00 81 ASP A N 1
ATOM 645 C CA . ASP A 1 81 ? 10.253 10.879 1.598 1.00 93.00 81 ASP A CA 1
ATOM 646 C C . ASP A 1 81 ? 11.041 11.228 0.316 1.00 93.00 81 ASP A C 1
ATOM 648 O O . ASP A 1 81 ? 12.034 11.957 0.361 1.00 93.00 81 ASP A O 1
ATOM 652 N N . ILE A 1 82 ? 10.605 10.716 -0.843 1.00 90.75 82 ILE A N 1
ATOM 653 C CA . ILE A 1 82 ? 11.222 10.949 -2.150 1.00 90.75 82 ILE A CA 1
ATOM 654 C C . ILE A 1 82 ? 10.252 11.760 -3.030 1.00 90.75 82 ILE A C 1
ATOM 656 O O . ILE A 1 82 ? 9.196 11.244 -3.410 1.00 90.75 82 ILE A O 1
ATOM 660 N N . PRO A 1 83 ? 10.605 13.005 -3.411 1.00 84.25 83 PRO A N 1
ATOM 661 C CA . PRO A 1 83 ? 9.802 13.808 -4.330 1.00 84.25 83 PRO A CA 1
ATOM 662 C C . PRO A 1 83 ? 9.587 13.095 -5.667 1.00 84.25 83 PRO A C 1
ATOM 664 O O . PRO A 1 83 ? 10.502 12.441 -6.171 1.00 84.25 83 PRO A O 1
ATOM 667 N N . ASP A 1 84 ? 8.388 13.233 -6.239 1.00 86.19 84 ASP A N 1
ATOM 668 C CA . ASP A 1 84 ? 8.004 12.644 -7.530 1.00 86.19 84 ASP A CA 1
ATOM 669 C C . ASP A 1 84 ? 8.312 11.137 -7.646 1.00 86.19 84 ASP A C 1
ATOM 671 O O . ASP A 1 84 ? 8.632 10.624 -8.721 1.00 86.19 84 ASP A O 1
ATOM 675 N N . SER A 1 85 ? 8.221 10.401 -6.529 1.00 85.88 85 SER A N 1
ATOM 676 C CA . SER A 1 85 ? 8.567 8.975 -6.478 1.00 85.88 85 SER A CA 1
ATOM 677 C C . SER A 1 85 ? 7.694 8.090 -7.369 1.00 85.88 85 SER A C 1
ATOM 679 O O . SER A 1 85 ? 8.110 6.984 -7.717 1.00 85.88 85 SER A O 1
ATOM 681 N N . CYS A 1 86 ? 6.509 8.566 -7.768 1.00 92.31 86 CYS A N 1
ATOM 682 C CA . CYS A 1 86 ? 5.612 7.862 -8.678 1.00 92.31 86 CYS A CA 1
ATOM 683 C C . CYS A 1 86 ? 4.712 8.816 -9.479 1.00 92.31 86 CYS A C 1
ATOM 685 O O . CYS A 1 86 ? 4.581 9.994 -9.151 1.00 92.31 86 CYS A O 1
ATOM 687 N N . SER A 1 87 ? 4.068 8.299 -10.530 1.00 94.12 87 SER A N 1
ATOM 688 C CA . SER A 1 87 ? 3.050 9.044 -11.278 1.00 94.12 87 SER A CA 1
ATOM 689 C C . SER A 1 87 ? 1.724 9.111 -10.514 1.00 94.12 87 SER A C 1
ATOM 691 O O . SER A 1 87 ? 1.414 8.235 -9.706 1.00 94.12 87 SER A O 1
ATOM 693 N N . THR A 1 88 ? 0.882 10.097 -10.839 1.00 94.56 88 THR A N 1
ATOM 694 C CA . THR A 1 88 ? -0.460 10.241 -10.248 1.00 94.56 88 THR A CA 1
ATOM 695 C C . THR A 1 88 ? -1.307 8.976 -10.394 1.00 94.56 88 THR A C 1
ATOM 697 O O . THR A 1 88 ? -2.001 8.593 -9.459 1.00 94.56 88 THR A O 1
ATOM 700 N N . GLU A 1 89 ? -1.233 8.288 -11.537 1.00 95.81 89 GLU A N 1
ATOM 701 C CA . GLU A 1 89 ? -1.974 7.040 -11.760 1.00 95.81 89 GLU A CA 1
ATOM 702 C C . GLU A 1 89 ? -1.522 5.926 -10.803 1.00 95.81 89 GLU A C 1
ATOM 704 O O . GLU A 1 89 ? -2.350 5.221 -10.223 1.00 95.81 89 GLU A O 1
ATOM 709 N N . VAL A 1 90 ? -0.206 5.788 -10.602 1.00 94.81 90 VAL A N 1
ATOM 710 C CA . VAL A 1 90 ? 0.353 4.810 -9.662 1.00 94.81 90 VAL A CA 1
ATOM 711 C C . VAL A 1 90 ? -0.059 5.165 -8.237 1.00 94.81 90 VAL A C 1
ATOM 713 O O . VAL A 1 90 ? -0.529 4.287 -7.517 1.00 94.81 90 VAL A O 1
ATOM 716 N N . PHE A 1 91 ? 0.035 6.438 -7.851 1.00 95.88 91 PHE A N 1
ATOM 717 C CA . PHE A 1 91 ? -0.372 6.900 -6.526 1.00 95.88 91 PHE A CA 1
ATOM 718 C C . PHE A 1 91 ? -1.845 6.584 -6.229 1.00 95.88 91 PHE A C 1
ATOM 720 O O . PHE A 1 91 ? -2.153 5.981 -5.205 1.00 95.88 91 PHE A O 1
ATOM 727 N N . GLN A 1 92 ? -2.756 6.916 -7.150 1.00 97.44 92 GLN A N 1
ATOM 728 C CA . GLN A 1 92 ? -4.192 6.656 -6.987 1.00 97.44 92 GLN A CA 1
ATOM 729 C C . GLN A 1 92 ? -4.501 5.159 -6.872 1.00 97.44 92 GLN A C 1
ATOM 731 O O . GLN A 1 92 ? -5.333 4.750 -6.063 1.00 97.44 92 GLN A O 1
ATOM 736 N N . ARG A 1 93 ? -3.790 4.316 -7.629 1.00 96.62 93 ARG A N 1
ATOM 737 C CA . ARG A 1 93 ? -3.911 2.859 -7.505 1.00 96.62 93 ARG A CA 1
ATOM 738 C C . ARG A 1 93 ? -3.473 2.369 -6.125 1.00 96.62 93 ARG A C 1
ATOM 740 O O . ARG A 1 93 ? -4.175 1.566 -5.516 1.00 96.62 93 ARG A O 1
ATOM 747 N N . LEU A 1 94 ? -2.334 2.855 -5.628 1.00 97.81 94 LEU A N 1
ATOM 748 C CA . LEU A 1 94 ? -1.829 2.503 -4.299 1.00 97.81 94 LEU A CA 1
ATOM 749 C C . LEU A 1 94 ? -2.772 2.982 -3.187 1.00 97.81 94 LEU A C 1
ATOM 751 O O . LEU A 1 94 ? -2.979 2.256 -2.217 1.00 97.81 94 LEU A O 1
ATOM 755 N N . LEU A 1 95 ? -3.393 4.152 -3.352 1.00 97.88 95 LEU A N 1
ATOM 756 C CA . LEU A 1 95 ? -4.404 4.657 -2.426 1.00 97.88 95 LEU A CA 1
ATOM 757 C C . LEU A 1 95 ? -5.640 3.748 -2.409 1.00 97.88 95 LEU A C 1
ATOM 759 O O . LEU A 1 95 ? -6.113 3.373 -1.338 1.00 97.88 95 LEU A O 1
ATOM 763 N N . GLY A 1 96 ? -6.105 3.304 -3.580 1.00 97.88 96 GLY A N 1
ATOM 764 C CA . GLY A 1 96 ? -7.172 2.305 -3.684 1.00 97.88 96 GLY A CA 1
ATOM 765 C C . GLY A 1 96 ? -6.818 0.980 -2.999 1.00 97.88 96 GLY A C 1
ATOM 766 O O . GLY A 1 96 ? -7.662 0.381 -2.336 1.00 97.88 96 GLY A O 1
ATOM 767 N N . PHE A 1 97 ? -5.561 0.537 -3.089 1.00 98.25 97 PHE A N 1
ATOM 768 C CA . PHE A 1 97 ? -5.091 -0.647 -2.361 1.00 98.25 97 PHE A CA 1
ATOM 769 C C . PHE A 1 97 ? -5.064 -0.443 -0.844 1.00 98.25 97 PHE A C 1
ATOM 771 O O . PHE A 1 97 ? -5.420 -1.368 -0.112 1.00 98.25 97 PHE A O 1
ATOM 778 N N . ALA A 1 98 ? -4.679 0.741 -0.361 1.00 98.25 98 ALA A N 1
ATOM 779 C CA . ALA A 1 98 ? -4.738 1.065 1.063 1.00 98.25 98 ALA A CA 1
ATOM 780 C C . ALA A 1 98 ? -6.185 1.044 1.572 1.00 98.25 98 ALA A C 1
ATOM 782 O O . ALA A 1 98 ? -6.453 0.424 2.600 1.00 98.25 98 ALA A O 1
ATOM 783 N N . GLN A 1 99 ? -7.120 1.637 0.820 1.00 98.06 99 GLN A N 1
ATOM 784 C CA . GLN A 1 99 ? -8.540 1.633 1.171 1.00 98.06 99 GLN A CA 1
ATOM 785 C C . GLN A 1 99 ? -9.101 0.206 1.224 1.00 98.06 99 GLN A C 1
ATOM 787 O O . GLN A 1 99 ? -9.682 -0.200 2.224 1.00 98.06 99 GLN A O 1
ATOM 792 N N . LEU A 1 100 ? -8.832 -0.608 0.202 1.00 98.00 100 LEU A N 1
ATOM 793 C CA . LEU A 1 100 ? -9.254 -2.009 0.200 1.00 98.00 100 LEU A CA 1
ATOM 794 C C . LEU A 1 100 ? -8.674 -2.782 1.398 1.00 98.00 100 LEU A C 1
ATOM 796 O O . LEU A 1 100 ? -9.348 -3.609 2.010 1.00 98.00 100 LEU A O 1
ATOM 800 N N . SER A 1 101 ? -7.417 -2.504 1.746 1.00 98.12 101 SER A N 1
ATOM 801 C CA . SER A 1 101 ? -6.743 -3.146 2.875 1.00 98.12 101 SER A CA 1
ATOM 802 C C . SER A 1 101 ? -7.363 -2.748 4.214 1.00 98.12 101 SER A C 1
ATOM 804 O O . SER A 1 101 ? -7.561 -3.613 5.070 1.00 98.12 101 SER A O 1
ATOM 806 N N . ILE A 1 102 ? -7.703 -1.468 4.403 1.00 97.44 102 ILE A N 1
ATOM 807 C CA . ILE A 1 102 ? -8.338 -1.021 5.644 1.00 97.44 102 ILE A CA 1
ATOM 808 C C . ILE A 1 102 ? -9.756 -1.572 5.769 1.00 97.44 102 ILE A C 1
ATOM 810 O O . ILE A 1 102 ? -10.135 -1.999 6.854 1.00 97.44 102 ILE A O 1
ATOM 814 N N . ASP A 1 103 ? -10.500 -1.678 4.667 1.00 96.62 103 ASP A N 1
ATOM 815 C CA . ASP A 1 103 ? -11.843 -2.261 4.667 1.00 96.62 103 ASP A CA 1
ATOM 816 C C . ASP A 1 103 ? -11.799 -3.732 5.116 1.00 96.62 103 ASP A C 1
ATOM 818 O O . ASP A 1 103 ? -12.567 -4.148 5.986 1.00 96.62 103 ASP A O 1
ATOM 822 N N . VAL A 1 104 ? -10.843 -4.514 4.596 1.00 96.38 104 VAL A N 1
ATOM 823 C CA . VAL A 1 104 ? -10.614 -5.913 5.009 1.00 96.38 104 VAL A CA 1
ATOM 824 C C . VAL A 1 104 ? -10.201 -6.013 6.480 1.00 96.38 104 VAL A C 1
ATOM 826 O O . VAL A 1 104 ? -10.661 -6.910 7.191 1.00 96.38 104 VAL A O 1
ATOM 829 N N . PHE A 1 105 ? -9.343 -5.111 6.958 1.00 95.94 105 PHE A N 1
ATOM 830 C CA . PHE A 1 105 ? -8.938 -5.069 8.364 1.00 95.94 105 PHE A CA 1
ATOM 831 C C . PHE A 1 105 ? -10.129 -4.752 9.277 1.00 95.94 105 PHE A C 1
ATOM 833 O O . PHE A 1 105 ? -10.404 -5.482 10.232 1.00 95.94 105 PHE A O 1
ATOM 840 N N . ASN A 1 106 ? -10.894 -3.723 8.925 1.00 95.69 106 ASN A N 1
ATOM 841 C CA . ASN A 1 106 ? -12.057 -3.242 9.655 1.00 95.69 106 ASN A CA 1
ATOM 842 C C . ASN A 1 106 ? -13.168 -4.288 9.765 1.00 95.69 106 ASN A C 1
ATOM 844 O O . ASN A 1 106 ? -13.891 -4.290 10.755 1.00 95.69 106 ASN A O 1
ATOM 848 N N . GLN A 1 107 ? -13.315 -5.211 8.812 1.00 95.50 107 GLN A N 1
ATOM 849 C CA . GLN A 1 107 ? -14.283 -6.314 8.929 1.00 95.50 107 GLN A CA 1
ATOM 850 C C . GLN A 1 107 ? -14.021 -7.221 10.141 1.00 95.50 107 GLN A C 1
ATOM 852 O O . GLN A 1 107 ? -14.936 -7.886 10.620 1.00 95.50 107 GLN A O 1
ATOM 857 N N . ARG A 1 108 ? -12.778 -7.259 10.635 1.00 92.94 108 ARG A N 1
ATOM 858 C CA . ARG A 1 108 ? -12.335 -8.168 11.702 1.00 92.94 108 ARG A CA 1
ATOM 859 C C . ARG A 1 108 ? -12.138 -7.472 13.044 1.00 92.94 108 ARG A C 1
ATOM 861 O O . ARG A 1 108 ? -11.948 -8.157 14.043 1.00 92.94 108 ARG A O 1
ATOM 868 N N . GLN A 1 109 ? -12.145 -6.140 13.062 1.00 90.12 109 GLN A N 1
ATOM 869 C CA . GLN A 1 109 ? -11.843 -5.344 14.247 1.00 90.12 109 GLN A CA 1
ATOM 870 C C . GLN A 1 109 ? -13.075 -4.589 14.761 1.00 90.12 109 GLN A C 1
ATOM 872 O O . GLN A 1 109 ? -13.914 -4.155 13.959 1.00 90.12 109 GLN A O 1
ATOM 877 N N . PRO A 1 110 ? -13.191 -4.411 16.089 1.00 86.94 110 PRO A N 1
ATOM 878 C CA . PRO A 1 110 ? -14.250 -3.598 16.679 1.00 86.94 110 PRO A CA 1
ATOM 879 C C . PRO A 1 110 ? -14.085 -2.117 16.312 1.00 86.94 110 PRO A C 1
ATOM 881 O O . PRO A 1 110 ? -15.053 -1.494 15.892 1.00 86.94 110 PRO A O 1
ATOM 884 N N . ILE A 1 111 ? -12.853 -1.605 16.383 1.00 88.62 111 ILE A N 1
ATOM 885 C CA . ILE A 1 111 ? -12.494 -0.217 16.069 1.00 88.62 111 ILE A CA 1
ATOM 886 C C . ILE A 1 111 ? -12.319 -0.063 14.556 1.00 88.62 111 ILE A C 1
ATOM 888 O O . ILE A 1 111 ? -11.640 -0.882 13.923 1.00 88.62 111 ILE A O 1
ATOM 892 N N . LYS A 1 112 ? -12.923 0.979 13.976 1.00 92.12 112 LYS A N 1
ATOM 893 C CA . LYS A 1 112 ? -12.858 1.253 12.532 1.00 92.12 112 LYS A CA 1
ATOM 894 C C . LYS A 1 112 ? -11.814 2.308 12.214 1.00 92.12 112 LYS A C 1
ATOM 896 O O . LYS A 1 112 ? -11.817 3.384 12.797 1.00 92.12 112 LYS A O 1
ATOM 901 N N . TYR A 1 113 ? -10.961 2.006 11.242 1.00 93.50 113 TYR A N 1
ATOM 902 C CA . TYR A 1 113 ? -9.898 2.892 10.785 1.00 93.50 113 TYR A CA 1
ATOM 903 C C . TYR A 1 113 ? -10.163 3.440 9.382 1.00 93.50 113 TYR A C 1
ATOM 905 O O . TYR A 1 113 ? -10.708 2.748 8.524 1.00 93.50 113 TYR A O 1
ATOM 913 N N . SER A 1 114 ? -9.686 4.652 9.132 1.00 94.56 114 SER A N 1
ATOM 914 C CA . SER A 1 114 ? -9.770 5.371 7.862 1.00 94.56 114 SER A CA 1
ATOM 915 C C . SER A 1 114 ? -8.364 5.720 7.390 1.00 94.56 114 SER A C 1
ATOM 917 O O . SER A 1 114 ? -7.563 6.230 8.179 1.00 94.56 114 SER A O 1
ATOM 919 N N . VAL A 1 115 ? -8.044 5.439 6.122 1.00 95.81 115 VAL A N 1
ATOM 920 C CA . VAL A 1 115 ? -6.723 5.752 5.550 1.00 95.81 115 VAL A CA 1
ATOM 921 C C . VAL A 1 115 ? -6.472 7.257 5.618 1.00 95.81 115 VAL A C 1
ATOM 923 O O . VAL A 1 115 ? -7.334 8.051 5.254 1.00 95.81 115 VAL A O 1
ATOM 926 N N . VAL A 1 116 ? -5.279 7.635 6.073 1.00 94.50 116 VAL A N 1
ATOM 927 C CA . VAL A 1 116 ? -4.824 9.029 6.140 1.00 94.50 116 VAL A CA 1
ATOM 928 C C . VAL A 1 116 ? -3.825 9.314 5.031 1.00 94.50 116 VAL A C 1
ATOM 930 O O . VAL A 1 116 ? -4.012 10.261 4.275 1.00 94.50 116 VAL A O 1
ATOM 933 N N . ASP A 1 117 ? -2.767 8.508 4.929 1.00 94.81 117 ASP A N 1
ATOM 934 C CA . ASP A 1 117 ? -1.685 8.757 3.978 1.00 94.81 117 ASP A CA 1
ATOM 935 C C . ASP A 1 117 ? -0.951 7.469 3.584 1.00 94.81 117 ASP A C 1
ATOM 937 O O . ASP A 1 117 ? -0.927 6.483 4.325 1.00 94.81 117 ASP A O 1
ATOM 941 N N . LEU A 1 118 ? -0.315 7.484 2.415 1.00 96.75 118 LEU A N 1
ATOM 942 C CA . LEU A 1 118 ? 0.604 6.436 1.989 1.00 96.75 118 LEU A CA 1
ATOM 943 C C . LEU A 1 118 ? 2.005 6.743 2.519 1.00 96.75 118 LEU A C 1
ATOM 945 O O . LEU A 1 118 ? 2.473 7.872 2.479 1.00 96.75 118 LEU A O 1
ATOM 949 N N . VAL A 1 119 ? 2.720 5.718 2.977 1.00 96.38 119 VAL A N 1
ATOM 950 C CA . VAL A 1 11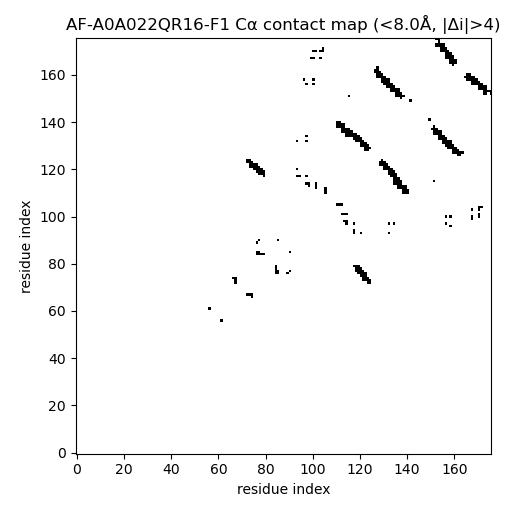9 ? 4.096 5.878 3.474 1.00 96.38 119 VAL A CA 1
ATOM 951 C C . VAL A 1 119 ? 5.088 5.363 2.443 1.00 96.38 119 VAL A C 1
ATOM 953 O O . VAL A 1 119 ? 6.029 6.054 2.062 1.00 96.38 119 VAL A O 1
ATOM 956 N N . LYS A 1 120 ? 4.893 4.122 1.993 1.00 96.31 120 LYS A N 1
ATOM 957 C CA . LYS A 1 120 ? 5.829 3.445 1.097 1.00 96.31 120 LYS A CA 1
ATOM 958 C C . LYS A 1 120 ? 5.141 2.298 0.379 1.00 96.31 120 LYS A C 1
ATOM 960 O O . LYS A 1 120 ? 4.297 1.626 0.965 1.00 96.31 120 LYS A O 1
ATOM 965 N N . ALA A 1 121 ? 5.538 2.033 -0.856 1.00 97.06 121 ALA A N 1
ATOM 966 C CA . ALA A 1 121 ? 5.096 0.859 -1.590 1.00 97.06 121 ALA A CA 1
ATOM 967 C C . ALA A 1 121 ? 6.239 0.253 -2.399 1.00 97.06 121 ALA A C 1
ATOM 969 O O . ALA A 1 121 ? 7.067 0.960 -2.982 1.00 97.06 121 ALA A O 1
ATOM 970 N N . SER A 1 122 ? 6.252 -1.069 -2.484 1.00 95.25 122 SER A N 1
ATOM 971 C CA . SER A 1 122 ? 7.134 -1.807 -3.382 1.00 95.25 122 SER A CA 1
ATOM 972 C C . SER A 1 122 ? 6.394 -2.984 -4.005 1.00 95.25 122 SER A C 1
ATOM 974 O O . SER A 1 122 ? 5.448 -3.492 -3.413 1.00 95.25 122 SER A O 1
ATOM 976 N N . GLN A 1 123 ? 6.802 -3.416 -5.197 1.00 94.56 123 GLN A N 1
ATOM 977 C CA . GLN A 1 123 ? 6.217 -4.565 -5.881 1.00 94.56 123 GLN A CA 1
ATOM 978 C C . GLN A 1 123 ? 7.241 -5.633 -6.218 1.00 94.56 123 GLN A C 1
ATOM 980 O O . GLN A 1 123 ? 8.363 -5.339 -6.618 1.00 94.56 123 GLN A O 1
ATOM 985 N N . LEU A 1 124 ? 6.796 -6.876 -6.178 1.00 92.50 124 LEU A N 1
ATOM 986 C CA . LEU A 1 124 ? 7.479 -8.027 -6.732 1.00 92.50 124 LEU A CA 1
ATOM 987 C C . LEU A 1 124 ? 6.683 -8.540 -7.935 1.00 92.50 124 LEU A C 1
ATOM 989 O O . LEU A 1 124 ? 5.476 -8.769 -7.838 1.00 92.50 124 LEU A O 1
ATOM 993 N N . SER A 1 125 ? 7.359 -8.732 -9.068 1.00 90.62 125 SER A N 1
ATOM 994 C CA . SER A 1 125 ? 6.767 -9.405 -10.227 1.00 90.62 125 SER A CA 1
ATOM 995 C C . SER A 1 125 ? 6.745 -10.916 -9.996 1.00 90.62 125 SER A C 1
ATOM 997 O O . SER A 1 125 ? 7.789 -11.529 -9.778 1.00 90.62 125 SER A O 1
ATOM 999 N N . VAL A 1 126 ? 5.551 -11.498 -10.056 1.00 86.44 126 VAL A N 1
ATOM 1000 C CA . VAL A 1 126 ? 5.268 -12.938 -9.937 1.00 86.44 126 VAL A CA 1
ATOM 1001 C C . VAL A 1 126 ? 4.375 -13.350 -11.120 1.00 86.44 126 VAL A C 1
ATOM 1003 O O . VAL A 1 126 ? 4.528 -12.794 -12.206 1.00 86.44 126 VAL A O 1
ATOM 1006 N N . ASP A 1 127 ? 3.422 -14.273 -10.952 1.00 88.56 127 ASP A N 1
ATOM 1007 C CA . ASP A 1 127 ? 2.330 -14.531 -11.915 1.00 88.56 127 ASP A CA 1
ATOM 1008 C C . ASP A 1 127 ? 1.285 -13.382 -11.925 1.00 88.56 127 ASP A C 1
ATOM 1010 O O . ASP A 1 127 ? 0.086 -13.560 -11.728 1.00 88.56 127 ASP A O 1
ATOM 1014 N N . GLY A 1 128 ? 1.766 -12.145 -12.038 1.00 92.06 128 GLY A N 1
ATOM 1015 C CA . GLY A 1 128 ? 1.075 -10.916 -11.656 1.00 92.06 128 GLY A CA 1
ATOM 1016 C C . GLY A 1 128 ? 2.007 -10.050 -10.812 1.00 92.06 128 GLY A C 1
ATOM 1017 O O . GLY A 1 128 ? 3.220 -10.024 -11.034 1.00 92.06 128 GLY A O 1
ATOM 1018 N N . HIS A 1 129 ? 1.459 -9.366 -9.816 1.00 93.62 129 HIS A N 1
ATOM 1019 C CA . HIS A 1 129 ? 2.220 -8.476 -8.950 1.00 93.62 129 HIS A CA 1
ATOM 1020 C C . HIS A 1 129 ? 1.807 -8.642 -7.494 1.00 93.62 129 HIS A C 1
ATOM 1022 O O . HIS A 1 129 ? 0.620 -8.631 -7.174 1.00 93.62 129 HIS A O 1
ATOM 1028 N N . LEU A 1 130 ? 2.804 -8.745 -6.618 1.00 95.12 130 LEU A N 1
ATOM 1029 C CA . LEU A 1 130 ? 2.634 -8.676 -5.173 1.00 95.12 130 LEU A CA 1
ATOM 1030 C C . LEU A 1 130 ? 3.151 -7.323 -4.682 1.00 95.12 130 LEU A C 1
ATOM 1032 O O . LEU A 1 130 ? 4.332 -7.026 -4.842 1.00 95.12 130 LEU A O 1
ATOM 1036 N N . VAL A 1 131 ? 2.282 -6.518 -4.085 1.00 96.88 131 VAL A N 1
ATOM 1037 C CA . VAL A 1 131 ? 2.602 -5.203 -3.520 1.00 96.88 131 VAL A CA 1
ATOM 1038 C C . VAL A 1 131 ? 2.768 -5.325 -2.014 1.00 96.88 131 VAL A C 1
ATOM 1040 O O . VAL A 1 131 ? 1.848 -5.776 -1.339 1.00 96.88 131 VAL A O 1
ATOM 1043 N N . ASP A 1 132 ? 3.914 -4.885 -1.501 1.00 97.00 132 ASP A N 1
ATOM 1044 C CA . ASP A 1 132 ? 4.147 -4.584 -0.086 1.00 97.00 132 ASP A CA 1
ATOM 1045 C C . ASP A 1 132 ? 3.844 -3.095 0.122 1.00 97.00 132 ASP A C 1
ATOM 1047 O O . ASP A 1 132 ? 4.554 -2.229 -0.403 1.00 97.00 132 ASP A O 1
ATOM 1051 N N . LEU A 1 133 ? 2.749 -2.805 0.823 1.00 98.06 133 LEU A N 1
ATOM 1052 C CA . LEU A 1 133 ? 2.207 -1.465 1.019 1.00 98.06 133 LEU A CA 1
ATOM 1053 C C . LEU A 1 133 ? 2.282 -1.065 2.491 1.00 98.06 133 LEU A C 1
ATOM 1055 O O . LEU A 1 133 ? 1.873 -1.820 3.373 1.00 98.06 133 LEU A O 1
ATOM 1059 N N . ARG A 1 134 ? 2.753 0.153 2.755 1.00 97.94 134 ARG A N 1
ATOM 1060 C CA . ARG A 1 134 ? 2.718 0.800 4.067 1.00 97.94 134 ARG A CA 1
ATOM 1061 C C . ARG A 1 134 ? 1.937 2.098 3.984 1.00 97.94 134 ARG A C 1
ATOM 1063 O O . ARG A 1 134 ? 2.188 2.914 3.097 1.00 97.94 134 ARG A O 1
ATOM 1070 N N . PHE A 1 135 ? 1.029 2.293 4.926 1.00 97.75 135 PHE A N 1
ATOM 1071 C CA . PHE A 1 135 ? 0.152 3.458 4.994 1.00 97.75 135 PHE A CA 1
ATOM 1072 C C . PHE A 1 135 ? -0.193 3.776 6.450 1.00 97.75 135 PHE A C 1
ATOM 1074 O O . PHE A 1 135 ? 0.045 2.961 7.343 1.00 97.75 135 PHE A O 1
ATOM 1081 N N . THR A 1 136 ? -0.732 4.962 6.695 1.00 96.44 136 THR A N 1
ATOM 1082 C CA . THR A 1 136 ? -1.250 5.370 8.000 1.00 96.44 136 THR A CA 1
ATOM 1083 C C . THR A 1 136 ? -2.770 5.410 7.977 1.00 96.44 136 THR A C 1
ATOM 1085 O O . THR A 1 136 ? -3.383 5.712 6.952 1.00 96.44 136 THR A O 1
ATOM 1088 N N . ALA A 1 137 ? -3.391 5.104 9.113 1.00 95.12 137 ALA A N 1
ATOM 1089 C CA . ALA A 1 137 ? -4.831 5.233 9.287 1.00 95.12 137 ALA A CA 1
ATOM 1090 C C . ALA A 1 137 ? -5.172 5.730 10.697 1.00 95.12 137 ALA A C 1
ATOM 1092 O O . ALA A 1 137 ? -4.444 5.467 11.660 1.00 95.12 137 ALA A O 1
ATOM 1093 N N . LYS A 1 138 ? -6.281 6.456 10.816 1.00 92.50 138 LYS A N 1
ATOM 1094 C CA . LYS A 1 138 ? -6.824 6.958 12.086 1.00 92.50 138 LYS A CA 1
ATOM 1095 C C . LYS A 1 138 ? -8.145 6.272 12.383 1.00 92.50 138 LYS A C 1
ATOM 1097 O O . LYS A 1 138 ? -8.876 5.945 11.455 1.00 92.50 138 LYS A O 1
ATOM 1102 N N . SER A 1 139 ? -8.418 6.023 13.657 1.00 89.88 139 SER A N 1
ATOM 1103 C CA . SER A 1 139 ? -9.718 5.493 14.058 1.00 89.88 139 SER A CA 1
ATOM 1104 C C . SER A 1 139 ? -10.777 6.594 13.988 1.00 89.88 139 SER A C 1
ATOM 1106 O O . SER A 1 139 ? -10.479 7.735 14.332 1.00 89.88 139 SER A O 1
ATOM 1108 N N . ALA A 1 140 ? -11.983 6.248 13.537 1.00 74.38 140 ALA A N 1
ATOM 1109 C CA . ALA A 1 140 ? -13.128 7.160 13.510 1.00 74.38 140 ALA A CA 1
ATOM 1110 C C . ALA A 1 140 ? -13.748 7.384 14.902 1.00 74.38 140 ALA A C 1
ATOM 1112 O O . ALA A 1 140 ? -14.454 8.361 15.107 1.00 74.38 140 ALA A O 1
ATOM 1113 N N . ASP A 1 141 ? -13.475 6.492 15.858 1.00 68.38 141 ASP A N 1
ATOM 1114 C CA . ASP A 1 141 ? -14.133 6.489 17.171 1.00 68.38 141 ASP A CA 1
ATOM 1115 C C . ASP A 1 141 ? -13.470 7.436 18.199 1.00 68.38 141 ASP A C 1
ATOM 1117 O O . ASP A 1 141 ? -13.934 7.519 19.331 1.00 68.38 141 ASP A O 1
ATOM 1121 N N . TYR A 1 142 ? -12.388 8.138 17.834 1.00 60.25 142 TYR A N 1
ATOM 1122 C CA . TYR A 1 142 ? -11.599 8.991 18.744 1.00 60.25 142 TYR A CA 1
ATOM 1123 C C . TYR A 1 142 ? -11.556 10.454 18.283 1.00 60.25 142 TYR A C 1
ATOM 1125 O O . TYR A 1 142 ? -10.488 11.059 18.226 1.00 60.25 142 TYR A O 1
ATOM 1133 N N . GLU A 1 143 ? -12.705 11.021 17.913 1.00 53.56 143 GLU A N 1
ATOM 1134 C CA . GLU A 1 143 ? -12.791 12.456 17.597 1.00 53.56 143 GLU A CA 1
ATOM 1135 C C . GLU A 1 143 ? -12.753 13.362 18.850 1.00 53.56 143 GLU A C 1
ATOM 1137 O O . GLU A 1 143 ? -12.550 14.560 18.690 1.00 53.56 143 GLU A O 1
ATOM 1142 N N . ASP A 1 144 ? -12.853 12.818 20.076 1.00 52.22 144 ASP A N 1
ATOM 1143 C CA . ASP A 1 144 ? -13.137 13.623 21.283 1.00 52.22 144 ASP A CA 1
ATOM 1144 C C . ASP A 1 144 ? -12.191 13.451 22.496 1.00 52.22 144 ASP A C 1
ATOM 1146 O O . ASP A 1 144 ? -12.396 14.117 23.511 1.00 52.22 144 ASP A O 1
ATOM 1150 N N . GLU A 1 145 ? -11.145 12.620 22.442 1.00 48.31 145 GLU A N 1
ATOM 1151 C CA . GLU A 1 145 ? -10.218 12.455 23.579 1.00 48.31 145 GLU A CA 1
ATOM 1152 C C . GLU A 1 145 ? -8.771 12.718 23.142 1.00 48.31 145 GLU A C 1
ATOM 1154 O O . GLU A 1 145 ? -8.161 11.901 22.457 1.00 48.31 145 GLU A O 1
ATOM 1159 N N . ASP A 1 146 ? -8.276 13.900 23.526 1.00 49.09 146 ASP A N 1
ATOM 1160 C CA . ASP A 1 146 ? -6.889 14.370 23.505 1.00 49.09 146 ASP A CA 1
ATOM 1161 C C . ASP A 1 146 ? -6.109 14.089 22.201 1.00 49.09 146 ASP A C 1
ATOM 1163 O O . ASP A 1 146 ? -5.543 13.013 21.987 1.00 49.09 146 ASP A O 1
ATOM 1167 N N . GLU A 1 147 ? -5.997 15.121 21.348 1.00 51.25 147 GLU A N 1
ATOM 1168 C CA . GLU A 1 147 ? -5.254 15.146 20.067 1.00 51.25 147 GLU A CA 1
ATOM 1169 C C . GLU A 1 147 ? -3.788 14.653 20.152 1.00 51.25 147 GLU A C 1
ATOM 1171 O O . GLU A 1 147 ? -3.141 14.427 19.122 1.00 51.25 147 GLU A O 1
ATOM 1176 N N . ASP A 1 148 ? -3.279 14.412 21.360 1.00 51.00 148 ASP A N 1
ATOM 1177 C CA . ASP A 1 148 ? -1.875 14.185 21.659 1.00 51.00 148 ASP A CA 1
ATOM 1178 C C . ASP A 1 148 ? -1.510 12.698 21.887 1.00 51.00 148 ASP A C 1
ATOM 1180 O O . ASP A 1 148 ? -0.343 12.338 21.714 1.00 51.00 148 ASP A O 1
ATOM 1184 N N . GLU A 1 149 ? -2.460 11.794 22.199 1.00 50.97 149 GLU A N 1
ATOM 1185 C CA . GLU A 1 149 ? -2.129 10.401 22.597 1.00 50.97 149 GLU A CA 1
ATOM 1186 C C . GLU A 1 149 ? -2.556 9.288 21.618 1.00 50.97 149 GLU A C 1
ATOM 1188 O O . GLU A 1 149 ? -2.034 8.165 21.681 1.00 50.97 149 GLU A O 1
ATOM 1193 N N . GLN A 1 150 ? -3.428 9.553 20.640 1.00 58.41 150 GLN A N 1
ATOM 1194 C CA . GLN A 1 150 ? -3.835 8.554 19.636 1.00 58.41 150 GLN A CA 1
ATOM 1195 C C . GLN A 1 150 ? -3.582 9.016 18.188 1.00 58.41 150 GLN A C 1
ATOM 1197 O O . GLN A 1 150 ? -4.459 9.052 17.326 1.00 58.41 150 GLN A O 1
ATOM 1202 N N . GLY A 1 151 ? -2.315 9.318 17.888 1.00 75.69 151 GLY A N 1
ATOM 1203 C CA . GLY A 1 151 ? -1.841 9.591 16.527 1.00 75.69 151 GLY A CA 1
ATOM 1204 C C . GLY A 1 151 ? -2.132 8.465 15.517 1.00 75.69 151 GLY A C 1
ATOM 1205 O O . GLY A 1 151 ? -2.408 7.315 15.877 1.00 75.69 151 GLY A O 1
ATOM 1206 N N . ALA A 1 152 ? -2.045 8.802 14.222 1.00 87.88 152 ALA A N 1
ATOM 1207 C CA . ALA A 1 152 ? -2.280 7.860 13.127 1.00 87.88 152 ALA A CA 1
ATOM 1208 C C . ALA A 1 152 ? -1.425 6.592 13.293 1.00 87.88 152 ALA A C 1
ATOM 1210 O O . ALA A 1 152 ? -0.209 6.665 13.481 1.00 87.88 152 ALA A O 1
ATOM 1211 N N . LYS A 1 153 ? -2.062 5.421 13.217 1.00 92.62 153 LYS A N 1
ATOM 1212 C CA . LYS A 1 153 ? -1.383 4.130 13.344 1.00 92.62 153 LYS A CA 1
ATOM 1213 C C . LYS A 1 153 ? -0.815 3.711 11.997 1.00 92.62 153 LYS A C 1
ATOM 1215 O O . LYS A 1 153 ? -1.392 3.999 10.950 1.00 92.62 153 LYS A O 1
ATOM 1220 N N . ASN A 1 154 ? 0.324 3.028 12.033 1.00 95.50 154 ASN A N 1
ATOM 1221 C CA . ASN A 1 154 ? 0.969 2.506 10.837 1.00 95.50 154 ASN A CA 1
ATOM 1222 C C . ASN A 1 154 ? 0.398 1.131 10.499 1.00 95.50 154 ASN A C 1
ATOM 1224 O O . ASN A 1 154 ? 0.231 0.283 11.372 1.00 95.50 154 ASN A O 1
ATOM 1228 N N . PHE A 1 155 ? 0.159 0.895 9.220 1.00 97.06 155 PHE A N 1
ATOM 1229 C CA . PHE A 1 155 ? -0.337 -0.364 8.694 1.00 97.06 155 PHE A CA 1
ATOM 1230 C C . PHE A 1 155 ? 0.603 -0.888 7.625 1.00 97.06 155 PHE A C 1
ATOM 1232 O O . PHE A 1 155 ? 1.231 -0.130 6.881 1.00 97.06 155 PHE A O 1
ATOM 1239 N N . LYS A 1 156 ? 0.669 -2.212 7.548 1.00 97.75 156 LYS A N 1
ATOM 1240 C CA . LYS A 1 156 ? 1.319 -2.946 6.477 1.00 97.75 156 LYS A CA 1
ATOM 1241 C C . LYS A 1 156 ? 0.298 -3.858 5.814 1.00 97.75 156 LYS A C 1
ATOM 1243 O O . LYS A 1 156 ? -0.411 -4.587 6.502 1.00 97.75 156 LYS A O 1
ATOM 1248 N N . ALA A 1 157 ? 0.254 -3.851 4.491 1.00 98.06 157 ALA A N 1
ATOM 1249 C CA . ALA A 1 157 ? -0.597 -4.734 3.714 1.00 98.06 157 ALA A CA 1
ATOM 1250 C C . ALA A 1 157 ? 0.166 -5.383 2.561 1.00 98.06 157 ALA A C 1
ATOM 1252 O O . ALA A 1 157 ? 1.060 -4.776 1.974 1.00 98.06 157 ALA A O 1
ATOM 1253 N N . ASN A 1 158 ? -0.235 -6.607 2.228 1.00 97.06 158 ASN A N 1
ATOM 1254 C CA . ASN A 1 158 ? 0.223 -7.324 1.049 1.00 97.06 158 ASN A CA 1
ATOM 1255 C C . ASN A 1 158 ? -0.951 -7.499 0.087 1.00 97.06 158 ASN A C 1
ATOM 1257 O O . ASN A 1 158 ? -1.962 -8.107 0.448 1.00 97.06 158 ASN A O 1
ATOM 1261 N N . ILE A 1 159 ? -0.808 -7.009 -1.141 1.00 97.50 159 ILE A N 1
ATOM 1262 C CA . ILE A 1 159 ? -1.877 -7.022 -2.144 1.00 97.50 159 ILE A CA 1
ATOM 1263 C C . ILE A 1 159 ? -1.390 -7.739 -3.396 1.00 97.50 159 ILE A C 1
ATOM 1265 O O . ILE A 1 159 ? -0.331 -7.416 -3.927 1.00 97.50 159 ILE A O 1
ATOM 1269 N N . TYR A 1 160 ? -2.173 -8.693 -3.884 1.00 96.25 160 TYR A N 1
ATOM 1270 C CA . TYR A 1 160 ? -1.959 -9.321 -5.179 1.00 96.25 160 TYR A CA 1
ATOM 1271 C C . TYR A 1 160 ? -2.833 -8.656 -6.242 1.00 96.25 160 TYR A C 1
ATOM 1273 O O . TYR A 1 160 ? -4.007 -8.402 -5.983 1.00 96.25 160 TYR A O 1
ATOM 1281 N N . TYR A 1 161 ? -2.297 -8.402 -7.436 1.00 94.38 161 TYR A N 1
ATOM 1282 C CA . TYR A 1 161 ? -3.079 -7.927 -8.585 1.00 94.38 161 TYR A CA 1
ATOM 1283 C C . TYR A 1 161 ? -2.478 -8.376 -9.930 1.00 94.38 161 TYR A C 1
ATOM 1285 O O . TYR A 1 161 ? -1.326 -8.809 -10.000 1.00 94.38 161 TYR A O 1
ATOM 1293 N N . GLY A 1 162 ? -3.251 -8.264 -11.016 1.00 91.44 162 GLY A N 1
ATOM 1294 C CA . GLY A 1 162 ? -2.801 -8.554 -12.383 1.00 91.44 162 GLY A CA 1
ATOM 1295 C C . GLY A 1 162 ? -3.579 -9.703 -13.019 1.00 91.44 162 GLY A C 1
ATOM 1296 O O . GLY A 1 162 ? -4.695 -9.499 -13.482 1.00 91.44 162 GLY A O 1
ATOM 1297 N N . VAL A 1 163 ? -2.987 -10.903 -13.060 1.00 87.88 163 VAL A N 1
ATOM 1298 C CA . VAL A 1 163 ? -3.589 -12.094 -13.700 1.00 87.88 163 VAL A CA 1
ATOM 1299 C C . VAL A 1 163 ? -4.845 -12.572 -12.964 1.00 87.88 163 VAL A C 1
ATOM 1301 O O . VAL A 1 163 ? -5.792 -13.050 -13.584 1.00 87.88 163 VAL A O 1
ATOM 1304 N N . ARG A 1 164 ? -4.860 -12.439 -11.635 1.00 85.88 164 ARG A N 1
ATOM 1305 C CA . ARG A 1 164 ? -6.004 -12.776 -10.777 1.00 85.88 164 ARG A CA 1
ATOM 1306 C C . ARG A 1 164 ? -6.696 -11.493 -10.306 1.00 85.88 164 ARG A C 1
ATOM 1308 O O . ARG A 1 164 ? -6.057 -10.435 -10.324 1.00 85.88 164 ARG A O 1
ATOM 1315 N N . PRO A 1 165 ? -7.965 -11.576 -9.860 1.00 92.25 165 PRO A N 1
ATOM 1316 C CA . PRO A 1 165 ? -8.627 -10.458 -9.200 1.00 92.25 165 PRO A CA 1
ATOM 1317 C C . PRO A 1 165 ? -7.772 -9.889 -8.067 1.00 92.25 165 PRO A C 1
ATOM 1319 O O . PRO A 1 165 ? -7.034 -10.626 -7.411 1.00 92.25 165 PRO A O 1
ATOM 1322 N N . THR A 1 166 ? -7.875 -8.579 -7.850 1.00 95.31 166 THR A N 1
ATOM 1323 C CA . THR A 1 166 ? -7.151 -7.909 -6.770 1.00 95.31 166 THR A CA 1
ATOM 1324 C C . THR A 1 166 ? -7.563 -8.496 -5.424 1.00 95.31 166 THR A C 1
ATOM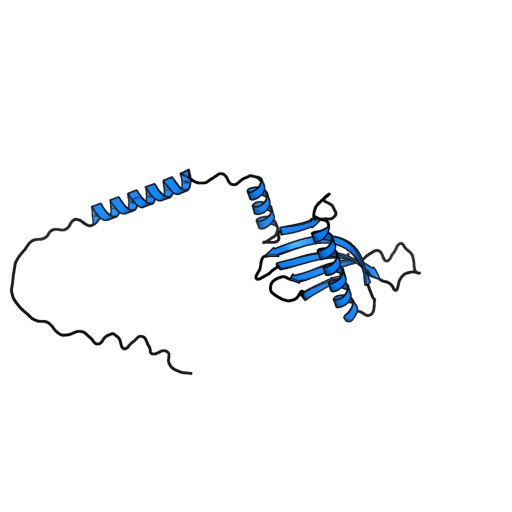 1326 O O . THR A 1 166 ? -8.747 -8.499 -5.088 1.00 95.31 166 THR A O 1
ATOM 1329 N N . GLU A 1 167 ? -6.589 -8.960 -4.648 1.00 95.62 167 GLU A N 1
ATOM 1330 C CA . GLU A 1 167 ? -6.820 -9.619 -3.365 1.00 95.62 167 GLU A CA 1
ATOM 1331 C C . GLU A 1 167 ? -5.848 -9.099 -2.308 1.00 95.62 167 GLU A C 1
ATOM 1333 O O . GLU A 1 1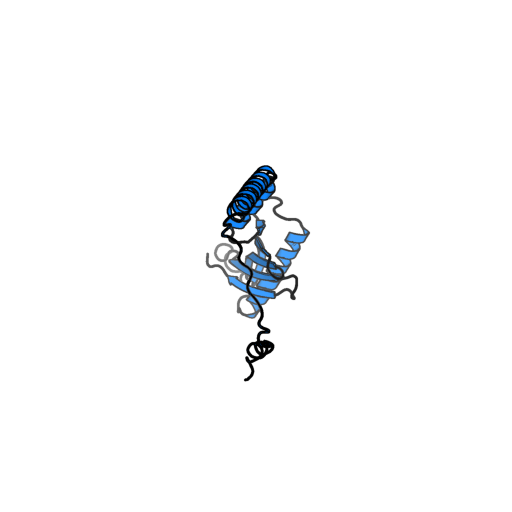67 ? -4.638 -9.010 -2.528 1.00 95.62 167 GLU A O 1
ATOM 1338 N N . VAL A 1 168 ? -6.379 -8.784 -1.128 1.00 96.62 168 VAL A N 1
ATOM 1339 C CA . VAL A 1 168 ? -5.579 -8.438 0.047 1.00 96.62 168 VAL A CA 1
ATOM 1340 C C . VAL A 1 168 ? -5.215 -9.726 0.778 1.00 96.62 168 VAL A C 1
ATOM 1342 O O . VAL A 1 168 ? -6.061 -10.358 1.406 1.00 96.62 168 VAL A O 1
ATOM 1345 N N . THR A 1 169 ? -3.946 -10.115 0.707 1.00 94.50 169 THR A N 1
ATOM 1346 C CA . THR A 1 169 ? -3.462 -11.385 1.275 1.00 94.50 169 THR A CA 1
ATOM 1347 C C . THR A 1 169 ? -3.121 -11.273 2.758 1.00 94.50 169 THR A C 1
ATOM 1349 O O . THR A 1 169 ? -3.278 -12.233 3.510 1.00 94.50 169 THR A O 1
ATOM 1352 N N . ALA A 1 170 ? -2.679 -10.097 3.206 1.00 94.75 170 ALA A N 1
ATOM 1353 C CA . ALA A 1 170 ? -2.418 -9.818 4.612 1.00 94.75 170 ALA A CA 1
ATOM 1354 C C . ALA A 1 170 ? -2.587 -8.326 4.905 1.00 94.75 170 ALA A C 1
ATOM 1356 O O . ALA A 1 170 ? -2.236 -7.493 4.072 1.00 94.75 170 ALA A O 1
ATOM 1357 N N . VAL A 1 171 ? -3.071 -8.006 6.106 1.00 96.94 171 VAL A N 1
ATOM 1358 C CA . VAL A 1 171 ? -3.068 -6.651 6.672 1.00 96.94 171 VAL A CA 1
ATOM 1359 C C . VAL A 1 171 ? -2.724 -6.757 8.145 1.00 96.94 171 VAL A C 1
ATOM 1361 O O . VAL A 1 171 ? -3.349 -7.530 8.873 1.00 96.94 171 VAL A O 1
ATOM 1364 N N . THR A 1 172 ? -1.738 -5.990 8.584 1.00 96.12 172 THR A N 1
ATOM 1365 C CA . THR A 1 172 ? -1.317 -5.921 9.979 1.00 96.12 172 THR A CA 1
ATOM 1366 C C . THR A 1 172 ? -1.109 -4.474 10.397 1.00 96.12 172 THR A C 1
ATOM 1368 O O . THR A 1 172 ? -0.469 -3.686 9.701 1.00 96.12 172 THR A O 1
ATOM 1371 N N . MET A 1 173 ? -1.645 -4.126 11.564 1.00 95.12 173 MET A N 1
ATOM 1372 C CA . MET A 1 173 ? -1.281 -2.892 12.249 1.00 95.12 173 MET A CA 1
ATOM 1373 C C . MET A 1 173 ? 0.122 -3.072 12.838 1.00 95.12 173 MET A C 1
ATOM 1375 O O . MET A 1 173 ? 0.409 -4.090 13.469 1.00 95.12 173 MET A O 1
ATOM 1379 N N . LEU A 1 174 ? 1.005 -2.110 12.601 1.00 92.44 174 LEU A N 1
ATOM 1380 C CA . LEU A 1 174 ? 2.361 -2.108 13.127 1.00 92.44 174 LEU A CA 1
ATOM 1381 C C . LEU A 1 174 ? 2.350 -1.445 14.506 1.00 92.44 174 LEU A C 1
ATOM 1383 O O . LEU A 1 174 ? 1.910 -0.304 14.645 1.00 92.44 174 LEU A O 1
ATOM 1387 N N . SER A 1 175 ? 2.836 -2.157 15.519 1.00 78.00 175 SER A N 1
ATOM 1388 C CA . SER A 1 175 ? 3.123 -1.576 16.830 1.00 78.00 175 SER A CA 1
ATOM 1389 C C . SER A 1 175 ? 4.284 -0.589 16.695 1.00 78.00 175 SER A C 1
ATOM 1391 O O . SER A 1 175 ? 5.359 -0.972 16.226 1.00 78.00 175 SER A O 1
ATOM 1393 N N . THR A 1 176 ? 4.024 0.669 17.049 1.00 58.12 176 THR A N 1
ATOM 1394 C CA . THR A 1 176 ? 5.023 1.734 17.239 1.00 58.12 176 THR A CA 1
ATOM 1395 C C . THR A 1 176 ? 5.912 1.453 18.433 1.00 58.12 176 THR A C 1
ATOM 1397 O O . THR A 1 176 ? 5.347 1.004 19.456 1.00 58.12 176 THR A O 1
#

Solvent-accessible surface area (backbone atoms only — not comparable to full-atom values): 10864 Å² total; per-residue (Å²): 135,86,80,98,73,88,80,74,89,78,81,80,86,78,84,84,84,84,86,82,83,92,77,92,79,80,93,76,89,81,76,65,64,68,56,50,54,53,50,52,51,50,52,55,50,52,53,50,49,57,64,72,64,59,71,79,75,52,67,71,57,51,53,51,50,51,46,28,66,72,46,79,54,32,43,78,50,36,38,66,92,41,85,82,49,52,56,72,70,57,50,54,51,52,50,53,49,50,48,55,39,40,54,62,48,33,76,78,41,93,69,47,56,43,79,73,48,74,47,35,29,27,34,29,84,64,91,35,36,42,33,48,37,32,31,32,28,36,59,73,86,61,85,84,68,61,98,81,79,74,66,69,43,43,35,39,33,34,35,39,35,72,77,52,78,77,41,73,78,44,67,44,78,52,87,128

Radius of gyration: 32.94 Å; Cα contacts (8 Å, |Δi|>4): 201; chains: 1; bounding box: 61×80×68 Å

Organism: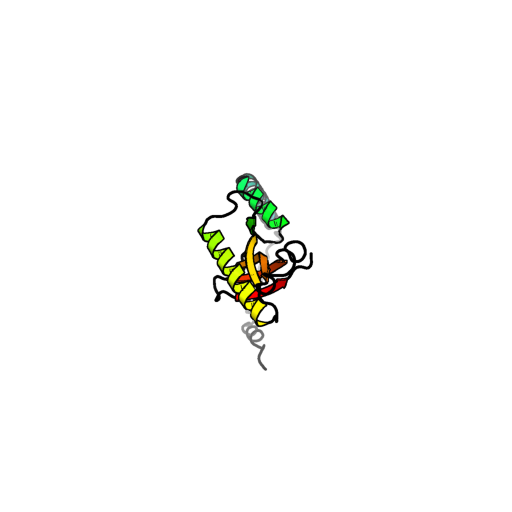 Erythranthe guttata (NCBI:txid4155)

Secondary structure (DSSP, 8-state):
-----SSSTT--------------------SHHHHHHHHHHHHHHHHHHHHHT-PPPPHHHHHHHHHHHHTTTPEEEEETTSTT-S-HHHHHHHHHHHHHHHHHHHTT-SS-EEEEEEEEEEEEEESEEEEEEEEEEEETT-SSS-TTTSPPEEEEEEEEESSS--EEEEEEEEP-

Nearest PDB structures (foldseek):
  7auw-assembly1_D  TM=6.789E-01  e=3.879E-03  Mus musculus
  6hpv-assembly1_A  TM=7.527E-01  e=6.034E-03  Mus musculus
  3gax-assembly1_A  TM=5.965E-01  e=4.332E-03  Homo sapiens
  7auw-assembly1_B  TM=6.636E-01  e=1.381E-02  Mus musculus
  6uio-assembly1_D  TM=5.870E-01  e=1.543E-02  Mus musculus

pLDDT: mean 74.52, std 21.64, range [31.44, 98.25]

Sequence (176 aa):
MACYESVVNKLQEMEPLSNNCAGRMNLTVEPAVDQLEAAEKKKKLEEAEKKKNRKEIPERVKKIFAMWNANAGFLPMYDRDIPDSCSTEVFQRLLGFAQLSIDVFNQRQPIKYSVVDLVKASQLSVDGHLVDLRFTAKSADYEDEDEDEQGAKNFKANIYYGVRPTEVTAVTMLST

Mean predicted aligned error: 17.6 Å

Foldseek 3Di:
DDDPPPPPPPPPPDDDDDDDDDDDDDDDDDDPPVVVVVVVVVVVVVVVVVVVPPDPDPVVNVVQVVVCVVVVQKAWADAPVDPCSHDPVSQVVLVVVVQVLQVVVQVPDPWHKDFDFWHTWIWHDDVAIKIWTKTWIFTPVPPDPDPPPGDTWIKIWIWGDDPDHIDTPDIDTDDD